Protein AF-A0A430RLZ5-F1 (afdb_monomer_lite)

Foldseek 3Di:
DVVLLVLQVVLLVPQPAPCSVLLSLLVVLLCLQVVVCPPDNPVSSVVCSVQSSCCRNVNDHRPPSLPLAGDPPDDQLQVQDCPGSNLVSLQVLLVVLQLAAQQARHGDDPDWDKAFLQHQDPLFPCNPPSSRRGSLRIYIHDPVSCVLPPNDQLQCCCVVGRVVNCVVNVHDSQSNCVSGLQHPQLNVLSNPQDSPDPCNNVSVVSNSVRSVVSSNVSSSVSSND

Structure (mmCIF, N/CA/C/O backbone):
data_AF-A0A430RLZ5-F1
#
_entry.id   AF-A0A430RLZ5-F1
#
loop_
_atom_site.group_PDB
_atom_site.id
_atom_site.type_symbol
_atom_site.label_atom_id
_atom_site.label_alt_id
_atom_site.label_comp_id
_atom_site.label_asym_id
_atom_site.label_entity_id
_atom_site.label_seq_id
_atom_site.pdbx_PDB_ins_code
_atom_site.Cartn_x
_atom_site.Cartn_y
_atom_site.Cartn_z
_atom_site.occupancy
_atom_site.B_iso_or_equiv
_atom_site.auth_seq_id
_atom_site.auth_comp_id
_atom_site.auth_asym_id
_atom_site.auth_atom_id
_atom_site.pdbx_PDB_model_num
ATOM 1 N N . MET A 1 1 ? -0.125 3.550 19.801 1.00 87.81 1 MET A N 1
ATOM 2 C CA . MET A 1 1 ? -1.314 2.786 19.344 1.00 87.81 1 MET A CA 1
ATOM 3 C C . MET A 1 1 ? -1.433 1.364 19.917 1.00 87.81 1 MET A C 1
ATOM 5 O O . MET A 1 1 ? -2.557 0.907 20.066 1.00 87.81 1 MET A O 1
ATOM 9 N N . ILE A 1 2 ? -0.348 0.648 20.261 1.00 89.00 2 ILE A N 1
ATOM 10 C CA . ILE A 1 2 ? -0.441 -0.762 20.720 1.00 89.00 2 ILE A CA 1
ATOM 11 C C . ILE A 1 2 ? -1.371 -0.934 21.934 1.00 89.00 2 ILE A C 1
ATOM 13 O O . ILE A 1 2 ? -2.237 -1.803 21.917 1.00 89.00 2 ILE A O 1
ATOM 17 N N . VAL A 1 3 ? -1.232 -0.079 22.953 1.00 92.62 3 VAL A N 1
ATOM 18 C CA . VAL A 1 3 ? -2.047 -0.137 24.181 1.00 92.62 3 VAL A CA 1
ATOM 19 C C . VAL A 1 3 ? -3.554 0.010 23.903 1.00 92.62 3 VAL A C 1
ATOM 21 O O . VAL A 1 3 ? -4.293 -0.914 24.250 1.00 92.62 3 VAL A O 1
ATOM 24 N N . PRO A 1 4 ? -4.049 1.089 23.251 1.00 95.25 4 PRO A N 1
ATOM 25 C CA . PRO A 1 4 ? -5.479 1.204 22.961 1.00 95.25 4 PRO A CA 1
ATOM 26 C C . PRO A 1 4 ? -5.984 0.108 22.013 1.00 95.25 4 PRO A C 1
ATOM 28 O O . PRO A 1 4 ? -7.083 -0.393 22.222 1.00 95.25 4 PRO A O 1
ATOM 31 N N . LEU A 1 5 ? -5.183 -0.344 21.038 1.00 96.56 5 LEU A N 1
ATOM 32 C CA . LEU A 1 5 ? -5.575 -1.452 20.158 1.00 96.56 5 LEU A CA 1
ATOM 33 C C . LEU A 1 5 ? -5.794 -2.750 20.947 1.00 96.56 5 LEU A C 1
ATOM 35 O O . LEU A 1 5 ? -6.810 -3.415 20.763 1.00 96.56 5 LEU A O 1
ATOM 39 N N . ALA A 1 6 ? -4.873 -3.104 21.847 1.00 97.12 6 ALA A N 1
ATOM 40 C CA . ALA A 1 6 ? -4.999 -4.303 22.672 1.00 97.12 6 ALA A CA 1
ATOM 41 C C . ALA A 1 6 ? -6.245 -4.249 23.572 1.00 97.12 6 ALA A C 1
ATOM 43 O O . ALA A 1 6 ? -6.976 -5.235 23.680 1.00 97.12 6 ALA A O 1
ATOM 44 N N . ALA A 1 7 ? -6.520 -3.087 24.170 1.00 97.31 7 ALA A N 1
ATOM 45 C CA . ALA A 1 7 ? -7.703 -2.877 24.996 1.00 97.31 7 ALA A CA 1
ATOM 46 C C . ALA A 1 7 ? -9.004 -2.987 24.179 1.00 97.31 7 ALA A C 1
ATOM 48 O O . ALA A 1 7 ? -9.954 -3.638 24.612 1.00 97.31 7 ALA A O 1
ATOM 49 N N . LEU A 1 8 ? -9.040 -2.415 22.974 1.00 97.94 8 LEU A N 1
ATOM 50 C CA . LEU A 1 8 ? -10.202 -2.496 22.089 1.00 97.94 8 LEU A CA 1
ATOM 51 C C . LEU A 1 8 ? -10.435 -3.912 21.553 1.00 97.94 8 LEU A C 1
ATOM 53 O O . LEU A 1 8 ? -11.579 -4.350 21.536 1.00 97.94 8 LEU A O 1
ATOM 57 N N . ILE A 1 9 ? -9.382 -4.665 21.214 1.00 97.75 9 ILE A N 1
ATOM 58 C CA . ILE A 1 9 ? -9.492 -6.093 20.858 1.00 97.75 9 ILE A CA 1
ATOM 59 C C . ILE A 1 9 ? -10.031 -6.909 22.041 1.00 97.75 9 ILE A C 1
ATOM 61 O O . ILE A 1 9 ? -10.824 -7.833 21.860 1.00 97.75 9 ILE A O 1
ATOM 65 N N . HIS A 1 10 ? -9.626 -6.586 23.273 1.00 97.88 10 HIS A N 1
ATOM 66 C CA . HIS A 1 10 ? -10.173 -7.247 24.456 1.00 97.88 10 HIS A CA 1
ATOM 67 C C . HIS A 1 10 ? -11.683 -7.004 24.589 1.00 97.88 10 HIS A C 1
ATOM 69 O O . HIS A 1 10 ? -12.438 -7.957 24.780 1.00 97.88 10 HIS A O 1
ATOM 75 N N . VAL A 1 11 ? -12.126 -5.750 24.450 1.00 97.81 11 VAL A N 1
ATOM 76 C CA . VAL A 1 11 ? -13.552 -5.385 24.473 1.00 97.81 11 VAL A CA 1
ATOM 77 C C . VAL A 1 11 ? -14.308 -6.065 23.334 1.00 97.81 11 VAL A C 1
ATOM 79 O O . VAL A 1 11 ? -15.333 -6.694 23.583 1.00 97.81 11 VAL A O 1
ATOM 82 N N . GLU A 1 12 ? -13.787 -5.993 22.110 1.00 96.69 12 GLU A N 1
ATOM 83 C CA . GLU A 1 12 ? -14.327 -6.646 20.914 1.00 96.69 12 GLU A CA 1
ATOM 84 C C . GLU A 1 12 ? -14.615 -8.125 21.182 1.00 96.69 12 GLU A C 1
ATOM 86 O O . GLU A 1 12 ? -15.773 -8.543 21.126 1.00 96.69 12 GLU A O 1
ATOM 91 N N . ARG A 1 13 ? -13.598 -8.884 21.606 1.00 96.38 13 ARG A N 1
ATOM 92 C CA . ARG A 1 13 ? -13.705 -10.325 21.882 1.00 96.38 13 ARG A CA 1
ATOM 93 C C . ARG A 1 13 ? -14.644 -10.671 23.035 1.00 96.38 13 ARG A C 1
ATOM 95 O O . ARG A 1 13 ? -15.239 -11.743 23.027 1.00 96.38 13 ARG A O 1
ATOM 102 N N . ARG A 1 14 ? -14.753 -9.808 24.050 1.00 97.00 14 ARG A N 1
ATOM 103 C CA . ARG A 1 14 ? -15.597 -10.045 25.236 1.00 97.00 14 ARG A CA 1
ATOM 104 C C . ARG A 1 14 ? -17.045 -9.613 25.046 1.00 97.00 14 ARG A C 1
ATOM 106 O O . ARG A 1 14 ? -17.910 -10.121 25.748 1.00 97.00 14 ARG A O 1
ATOM 113 N N . SER A 1 15 ? -17.303 -8.673 24.143 1.00 94.81 15 SER A N 1
ATOM 114 C CA . SER A 1 15 ? -18.623 -8.057 23.991 1.00 94.81 15 SER A CA 1
ATOM 115 C C . SER A 1 15 ? -19.670 -8.984 23.374 1.00 94.81 15 SER A C 1
ATOM 117 O O . SER A 1 15 ? -20.850 -8.830 23.672 1.00 94.81 15 SER A O 1
ATOM 119 N N . GLY A 1 16 ? -19.262 -9.893 22.478 1.00 90.31 16 GLY A N 1
ATOM 120 C CA . GLY A 1 16 ? -20.193 -10.641 21.624 1.00 90.31 16 GLY A CA 1
ATOM 121 C C . GLY A 1 16 ? -21.031 -9.749 20.694 1.00 90.31 16 GLY A C 1
ATOM 122 O O . GLY A 1 16 ? -21.992 -10.226 20.095 1.00 90.31 16 GLY A O 1
ATOM 123 N N . ALA A 1 17 ? -20.701 -8.456 20.583 1.00 92.06 17 ALA A N 1
ATOM 124 C CA . ALA A 1 17 ? -21.490 -7.499 19.826 1.00 92.06 17 ALA A CA 1
ATOM 125 C C . ALA A 1 17 ? -21.287 -7.707 18.311 1.00 92.06 17 ALA A C 1
ATOM 127 O O . ALA A 1 17 ? -20.140 -7.756 17.848 1.00 92.06 17 ALA A O 1
ATOM 128 N N . PRO A 1 18 ? -22.368 -7.780 17.512 1.00 90.00 18 PRO A N 1
ATOM 129 C CA . PRO A 1 18 ? -22.260 -7.852 16.059 1.00 90.00 18 PRO A CA 1
ATOM 130 C C . PRO A 1 18 ? -21.456 -6.673 15.493 1.00 90.00 18 PRO A C 1
ATOM 132 O O . PRO A 1 18 ? -21.643 -5.524 15.904 1.00 90.00 18 PRO A O 1
ATOM 135 N N . GLY A 1 19 ? -20.539 -6.955 14.564 1.00 93.31 19 GLY A N 1
ATOM 136 C CA . GLY A 1 19 ? -19.699 -5.933 13.924 1.00 93.31 19 GLY A CA 1
ATOM 137 C C . GLY A 1 19 ? -18.683 -5.255 14.855 1.00 93.31 19 GLY A C 1
ATOM 138 O O . GLY A 1 19 ? -18.125 -4.220 14.497 1.00 93.31 19 GLY A O 1
ATOM 139 N N . ALA A 1 20 ? -18.421 -5.791 16.057 1.00 96.69 20 ALA A N 1
ATOM 140 C CA . ALA A 1 20 ? -17.405 -5.235 16.958 1.00 96.69 20 ALA A CA 1
ATOM 141 C C . ALA A 1 20 ? -16.023 -5.169 16.292 1.00 96.69 20 ALA A C 1
ATOM 143 O O . ALA A 1 20 ? -15.318 -4.169 16.434 1.00 96.69 20 ALA A O 1
ATOM 144 N N . ARG A 1 21 ? -15.669 -6.207 15.524 1.00 96.44 21 ARG A N 1
ATOM 145 C CA . ARG A 1 21 ? -14.408 -6.267 14.785 1.00 96.44 21 ARG A CA 1
ATOM 146 C C . ARG A 1 21 ? -14.297 -5.158 13.744 1.00 96.44 21 ARG A C 1
ATOM 148 O O . ARG A 1 21 ? -13.288 -4.461 13.730 1.00 96.44 21 ARG A O 1
ATOM 155 N N . ASP A 1 22 ? -15.355 -4.930 12.972 1.00 96.12 22 ASP A N 1
ATOM 156 C CA . ASP A 1 22 ? -15.387 -3.887 11.942 1.00 96.12 22 ASP A CA 1
ATOM 157 C C . ASP A 1 22 ? -15.205 -2.490 12.547 1.00 96.12 22 ASP A C 1
ATOM 159 O O . ASP A 1 22 ? -14.500 -1.655 11.988 1.00 96.12 22 ASP A O 1
ATOM 163 N N . LYS A 1 23 ? -15.765 -2.238 13.738 1.00 97.56 23 LYS A N 1
ATOM 164 C CA . LYS A 1 23 ? -15.571 -0.975 14.474 1.00 97.56 23 LYS A CA 1
ATOM 165 C C . LYS A 1 23 ? -14.122 -0.787 14.934 1.00 97.56 23 LYS A C 1
ATOM 167 O O . LYS A 1 23 ? -13.602 0.327 14.864 1.00 97.56 23 LYS A O 1
ATOM 172 N N . VAL A 1 24 ? -13.462 -1.857 15.391 1.00 97.75 24 VAL A N 1
ATOM 173 C CA . VAL A 1 24 ? -12.034 -1.820 15.761 1.00 97.75 24 VAL A CA 1
ATOM 174 C C . VAL A 1 24 ? -11.158 -1.614 14.529 1.00 97.75 24 VAL A C 1
ATOM 176 O O . VAL A 1 24 ? -10.252 -0.784 14.571 1.00 97.75 24 VAL A O 1
ATOM 179 N N . ASP A 1 25 ? -11.438 -2.311 13.429 1.00 96.94 25 ASP A N 1
ATOM 180 C CA . ASP A 1 25 ? -10.697 -2.152 12.176 1.00 96.94 25 ASP A CA 1
ATOM 181 C C . ASP A 1 25 ? -10.898 -0.737 11.599 1.00 96.94 25 ASP A C 1
ATOM 183 O O . ASP A 1 25 ? -9.930 -0.095 11.190 1.00 96.94 25 ASP A O 1
ATOM 187 N N . CYS A 1 26 ? -12.118 -0.195 11.673 1.00 97.12 26 CYS A N 1
ATOM 188 C CA . CYS A 1 26 ? -12.435 1.186 11.307 1.00 97.12 26 CYS A CA 1
ATOM 189 C C . CYS A 1 26 ? -11.596 2.200 12.093 1.00 97.12 26 CYS A C 1
ATOM 191 O O . CYS A 1 26 ? -10.961 3.085 11.514 1.00 97.12 26 CYS A O 1
ATOM 193 N N . TRP A 1 27 ? -11.561 2.048 13.420 1.00 97.75 27 TRP A N 1
ATOM 194 C CA . TRP A 1 27 ? -10.739 2.870 14.302 1.00 97.75 27 TRP A CA 1
ATOM 195 C C . TRP A 1 27 ? -9.243 2.736 13.989 1.00 97.75 27 TRP A C 1
ATOM 197 O O . TRP A 1 27 ? -8.534 3.743 13.951 1.00 97.75 27 TRP A O 1
ATOM 207 N N . TYR A 1 28 ? -8.759 1.514 13.753 1.00 97.62 28 TYR A N 1
ATOM 208 C CA . TYR A 1 28 ? -7.352 1.239 13.468 1.00 97.62 28 TYR A CA 1
ATOM 209 C C . TYR A 1 28 ? -6.897 1.951 12.193 1.00 97.62 28 TYR A C 1
ATOM 211 O O . TYR A 1 28 ? -5.911 2.688 12.225 1.00 97.62 28 TYR A O 1
ATOM 219 N N . TRP A 1 29 ? -7.6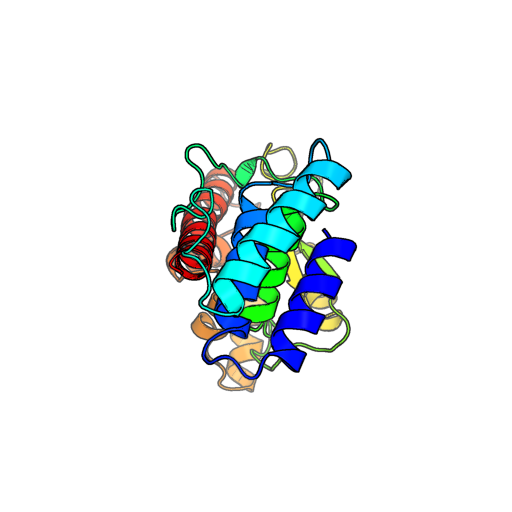29 1.790 11.087 1.00 97.88 29 TRP A N 1
ATOM 220 C CA . TRP A 1 29 ? -7.235 2.389 9.812 1.00 97.88 29 TRP A CA 1
ATOM 221 C C . TRP A 1 29 ? -7.287 3.911 9.843 1.00 97.88 29 TRP A C 1
ATOM 223 O O . TRP A 1 29 ? -6.352 4.554 9.366 1.00 97.88 29 TRP A O 1
ATOM 233 N N . HIS A 1 30 ? -8.305 4.497 10.478 1.00 97.50 30 HIS A N 1
ATOM 234 C CA . HIS A 1 30 ? -8.324 5.940 10.690 1.00 97.50 30 HIS A CA 1
ATOM 235 C C . HIS A 1 30 ? -7.163 6.388 11.582 1.00 97.50 30 HIS A C 1
ATOM 237 O O . HIS A 1 30 ? -6.517 7.376 11.270 1.00 97.50 30 HIS A O 1
ATOM 243 N N . SER A 1 31 ? -6.834 5.659 12.651 1.00 96.44 31 SER A N 1
ATOM 244 C CA . SER A 1 31 ? -5.709 6.009 13.530 1.00 96.44 31 SER A CA 1
ATOM 245 C C . SER A 1 31 ? -4.366 6.022 12.799 1.00 96.44 31 SER A C 1
ATOM 247 O O . SER A 1 31 ? -3.530 6.877 13.087 1.00 96.44 31 SER A O 1
ATOM 249 N N . VAL A 1 32 ? -4.167 5.085 11.866 1.00 96.75 32 VAL A N 1
ATOM 250 C CA . VAL A 1 32 ? -2.967 5.003 11.025 1.00 96.75 32 VAL A CA 1
ATOM 251 C C . VAL A 1 32 ? -2.917 6.163 10.035 1.00 96.75 32 VAL A C 1
ATOM 253 O O . VAL A 1 32 ? -1.938 6.902 10.030 1.00 96.75 32 VAL A O 1
ATOM 256 N N . PHE A 1 33 ? -3.960 6.343 9.219 1.00 96.81 33 PHE A N 1
ATOM 257 C CA . PHE A 1 33 ? -3.922 7.307 8.115 1.00 96.81 33 PHE A CA 1
ATOM 258 C C . PHE A 1 33 ? -4.158 8.756 8.549 1.00 96.81 33 PHE A C 1
ATOM 260 O O . PHE A 1 33 ? -3.659 9.659 7.898 1.00 96.81 33 PHE A O 1
ATOM 267 N N . TYR A 1 34 ? -4.829 9.000 9.674 1.00 95.25 34 TYR A N 1
ATOM 268 C CA . TYR A 1 34 ? -4.892 10.333 10.288 1.00 95.25 34 TYR A CA 1
ATOM 269 C C . TYR A 1 34 ? -3.709 10.615 11.227 1.00 95.25 34 TYR A C 1
ATOM 271 O O . TYR A 1 34 ? -3.732 11.625 11.926 1.00 95.25 34 TYR A O 1
ATOM 279 N N . GLU A 1 35 ? -2.725 9.708 11.309 1.00 93.38 35 GLU A N 1
ATOM 280 C CA . GLU A 1 35 ? -1.550 9.821 12.190 1.00 93.38 35 GLU A CA 1
ATOM 281 C C . GLU A 1 35 ? -1.924 10.208 13.631 1.00 93.38 35 GLU A C 1
ATOM 283 O O . GLU A 1 35 ? -1.235 10.947 14.332 1.00 93.38 35 GLU A O 1
ATOM 288 N N . ARG A 1 36 ? -3.054 9.668 14.102 1.00 93.31 36 ARG A N 1
ATOM 289 C CA . ARG A 1 36 ? -3.766 10.136 15.301 1.00 93.31 36 ARG A CA 1
ATOM 290 C C . ARG A 1 36 ? -2.923 10.123 16.575 1.00 93.31 36 ARG A C 1
ATOM 292 O O . ARG A 1 36 ? -3.199 10.864 17.511 1.00 93.31 36 ARG A O 1
ATOM 299 N N . TYR A 1 37 ? -1.931 9.243 16.620 1.00 91.25 37 TYR A N 1
ATOM 300 C CA . TYR A 1 37 ? -1.081 9.005 17.781 1.00 91.25 37 TYR A CA 1
ATOM 301 C C . TYR A 1 37 ? 0.304 9.652 17.669 1.00 91.25 37 TYR A C 1
ATOM 303 O O . TYR A 1 37 ? 1.167 9.341 18.485 1.00 91.25 37 TYR A O 1
ATOM 311 N N . GLU A 1 38 ? 0.540 10.529 16.690 1.00 84.62 38 GLU A N 1
ATOM 312 C CA . GLU A 1 38 ? 1.812 11.252 16.563 1.00 84.62 38 GLU A CA 1
ATOM 313 C C . GLU A 1 38 ? 2.051 12.196 17.761 1.00 84.62 38 GLU A C 1
ATOM 315 O O . GLU A 1 38 ? 3.187 12.411 18.180 1.00 84.62 38 GLU A O 1
ATOM 320 N N . LYS A 1 39 ? 0.973 12.726 18.363 1.00 77.88 39 LYS A N 1
ATOM 321 C CA . LYS A 1 39 ? 1.012 13.700 19.468 1.00 77.88 39 LYS A CA 1
ATOM 322 C C . LYS A 1 39 ? 0.074 13.284 20.606 1.00 77.88 39 LYS A C 1
ATOM 324 O O . LYS A 1 39 ? -0.971 12.691 20.364 1.00 77.88 39 LYS A O 1
ATOM 329 N N . SER A 1 40 ? 0.439 13.613 21.850 1.00 77.25 40 SER A N 1
ATOM 330 C CA . SER A 1 40 ? -0.397 13.424 23.056 1.00 77.25 40 SER A CA 1
ATOM 331 C C . SER A 1 40 ? -1.031 12.026 23.169 1.00 77.25 40 SER A C 1
ATOM 333 O O . SER A 1 40 ? -2.252 11.861 23.178 1.00 77.25 40 SER A O 1
ATOM 335 N N . VAL A 1 41 ? -0.173 11.004 23.247 1.00 81.88 41 VAL A N 1
ATOM 336 C CA . VAL A 1 41 ? -0.551 9.584 23.145 1.00 81.88 41 VAL A CA 1
ATOM 337 C C . VAL A 1 41 ? -1.524 9.144 24.242 1.00 81.88 41 VAL A C 1
ATOM 339 O O . VAL A 1 41 ? -2.527 8.504 23.931 1.00 81.88 41 VAL A O 1
ATOM 342 N N . ASP A 1 42 ? -1.262 9.492 25.504 1.00 84.94 42 ASP A N 1
ATOM 343 C CA . ASP A 1 42 ? -2.011 8.941 26.643 1.00 84.94 42 ASP A CA 1
ATOM 344 C C . ASP A 1 42 ? -3.442 9.483 26.734 1.00 84.94 42 ASP A C 1
ATOM 346 O O . ASP A 1 42 ? -4.398 8.725 26.922 1.00 84.94 42 ASP A O 1
ATOM 350 N N . THR A 1 43 ? -3.616 10.793 26.541 1.00 88.44 43 THR A N 1
ATOM 351 C CA . THR A 1 43 ? -4.940 11.432 26.547 1.00 88.44 43 THR A CA 1
ATOM 352 C C . THR A 1 43 ? -5.787 10.953 25.372 1.00 88.44 43 THR A C 1
ATOM 354 O O . THR A 1 43 ? -6.956 10.605 25.560 1.00 88.44 43 THR A O 1
ATOM 357 N N . THR A 1 44 ? -5.188 10.855 24.182 1.00 93.44 44 THR A N 1
ATOM 358 C CA . THR A 1 44 ? -5.847 10.339 22.975 1.00 93.44 44 THR A CA 1
ATOM 359 C C . THR A 1 44 ? -6.247 8.876 23.141 1.00 93.44 44 THR A C 1
ATOM 361 O O . THR A 1 44 ? -7.384 8.519 22.841 1.00 93.44 44 THR A O 1
ATOM 364 N N . ALA A 1 45 ? -5.364 8.037 23.693 1.00 94.06 45 ALA A N 1
ATOM 365 C CA . ALA A 1 45 ? -5.647 6.623 23.933 1.00 94.06 45 ALA A CA 1
ATOM 366 C C . ALA A 1 45 ? -6.837 6.421 24.880 1.00 94.06 45 ALA A C 1
ATOM 368 O O . ALA A 1 45 ? -7.711 5.600 24.603 1.00 94.06 45 ALA A O 1
ATOM 369 N N . MET A 1 46 ? -6.902 7.181 25.979 1.00 94.06 46 MET A N 1
ATOM 370 C CA . MET A 1 46 ? -8.017 7.105 26.928 1.00 94.06 46 MET A CA 1
ATOM 371 C C . MET A 1 46 ? -9.337 7.572 26.297 1.00 94.06 46 MET A C 1
ATOM 373 O O . MET A 1 46 ? -10.372 6.925 26.479 1.00 94.06 46 MET A O 1
ATOM 377 N N . ALA A 1 47 ? -9.312 8.685 25.556 1.00 94.81 47 ALA A N 1
ATOM 378 C CA . ALA A 1 47 ? -10.492 9.218 24.880 1.00 94.81 47 ALA A CA 1
ATOM 379 C C . ALA A 1 47 ? -11.033 8.236 23.827 1.00 94.81 47 ALA A C 1
ATOM 381 O O . ALA A 1 47 ? -12.226 7.924 23.829 1.00 94.81 47 ALA A O 1
ATOM 382 N N . ASP A 1 48 ? -10.149 7.692 22.989 1.00 96.38 48 ASP A N 1
ATOM 383 C CA . ASP A 1 48 ? -10.498 6.700 21.974 1.00 96.38 48 ASP A CA 1
ATOM 384 C C . ASP A 1 48 ? -11.038 5.420 22.592 1.00 96.38 48 ASP A C 1
ATOM 386 O O . ASP A 1 48 ? -12.083 4.934 22.165 1.00 96.38 48 ASP A O 1
ATOM 390 N N . PHE A 1 49 ? -10.372 4.894 23.623 1.00 97.19 49 PHE A N 1
ATOM 391 C CA . PHE A 1 49 ? -10.819 3.676 24.284 1.00 97.19 49 PHE A CA 1
ATOM 392 C C . PHE A 1 49 ? -12.257 3.816 24.791 1.00 97.19 49 PHE A C 1
ATOM 394 O O . PHE A 1 49 ? -13.086 2.944 24.528 1.00 97.19 49 PHE A O 1
ATOM 401 N N . ARG A 1 50 ? -12.588 4.931 25.456 1.00 97.19 50 ARG A N 1
ATOM 402 C CA . ARG A 1 50 ? -13.948 5.196 25.952 1.00 97.19 50 ARG A CA 1
ATOM 403 C C . ARG A 1 50 ? -14.959 5.325 24.815 1.00 97.19 50 ARG A C 1
ATOM 405 O O . ARG A 1 50 ? -16.005 4.675 24.855 1.00 97.19 50 ARG A O 1
ATOM 412 N N . ALA A 1 51 ? -14.651 6.143 23.809 1.00 97.81 51 ALA A N 1
ATOM 413 C CA . ALA A 1 51 ? -15.566 6.424 22.706 1.00 97.81 51 ALA A CA 1
ATOM 414 C C . ALA A 1 51 ? -15.842 5.171 21.860 1.00 97.81 51 ALA A C 1
ATOM 416 O O . ALA A 1 51 ? -16.998 4.826 21.615 1.00 97.81 51 ALA A O 1
ATOM 417 N N . VAL A 1 52 ? -14.792 4.442 21.476 1.00 97.94 52 VAL A N 1
ATOM 418 C CA . VAL A 1 52 ? -14.910 3.234 20.652 1.00 97.94 52 VAL A CA 1
ATOM 419 C C . VAL A 1 52 ? -15.517 2.081 21.451 1.00 97.94 52 VAL A C 1
ATOM 421 O O . VAL A 1 52 ? -16.335 1.352 20.905 1.00 97.94 52 VAL A O 1
ATOM 424 N N . THR A 1 53 ? -15.234 1.943 22.752 1.00 98.19 53 THR A N 1
ATOM 425 C CA . THR A 1 53 ? -15.928 0.955 23.605 1.00 98.19 53 THR A CA 1
ATOM 426 C C . THR A 1 53 ? -17.429 1.224 23.663 1.00 98.19 53 THR A C 1
ATOM 428 O O . THR A 1 53 ? -18.224 0.301 23.489 1.00 98.19 53 THR A O 1
ATOM 431 N N . SER A 1 54 ? -17.838 2.483 23.862 1.00 97.81 54 SER A N 1
ATOM 432 C CA . SER A 1 54 ? -19.258 2.858 23.846 1.00 97.81 54 SER A CA 1
ATOM 433 C C . SER A 1 54 ? -19.914 2.516 22.505 1.00 97.81 54 SER A C 1
ATOM 435 O O . SER A 1 54 ? -21.003 1.937 22.472 1.00 97.81 54 SER A O 1
ATOM 437 N N . TRP A 1 55 ? -19.209 2.783 21.401 1.00 97.75 55 TRP A N 1
ATOM 438 C CA . TRP A 1 55 ? -19.657 2.434 20.057 1.00 97.75 55 TRP A CA 1
ATOM 439 C C . TRP A 1 55 ? -19.763 0.918 19.840 1.00 97.75 55 TRP A C 1
ATOM 441 O O . TRP A 1 55 ? -20.769 0.445 19.305 1.00 97.75 55 TRP A O 1
ATOM 451 N N . ILE A 1 56 ? -18.776 0.130 20.283 1.00 97.69 56 ILE A N 1
ATOM 452 C CA . ILE A 1 56 ? -18.790 -1.341 20.212 1.00 97.69 56 ILE A CA 1
ATOM 453 C C . ILE A 1 56 ? -20.009 -1.897 20.946 1.00 97.69 56 ILE A C 1
ATOM 455 O O . ILE A 1 56 ? -20.765 -2.667 20.358 1.00 97.69 56 ILE A O 1
ATOM 459 N N . LEU A 1 57 ? -20.243 -1.447 22.180 1.00 96.81 57 LEU A N 1
ATOM 460 C CA . LEU A 1 57 ? -21.316 -1.935 23.052 1.00 96.81 57 LEU A CA 1
ATOM 461 C C . LEU A 1 57 ? -22.714 -1.398 22.697 1.00 96.81 57 LEU A C 1
ATOM 463 O O . LEU A 1 57 ? -23.664 -1.679 23.425 1.00 96.81 57 LEU A O 1
ATOM 467 N N . GLY A 1 58 ? -22.850 -0.596 21.635 1.00 94.75 58 GLY A N 1
ATOM 468 C CA . GLY A 1 58 ? -24.133 -0.015 21.221 1.00 94.75 58 GLY A CA 1
ATOM 469 C C . GLY A 1 58 ? -24.686 1.038 22.189 1.00 94.75 58 GLY A C 1
ATOM 470 O O . GLY A 1 58 ? -25.872 1.341 22.152 1.00 94.75 58 GLY A O 1
ATOM 471 N N . ARG A 1 59 ? -23.838 1.594 23.063 1.00 94.56 59 ARG A N 1
ATOM 472 C CA . ARG A 1 59 ? -24.200 2.635 24.045 1.00 94.56 59 ARG A CA 1
ATOM 473 C C . ARG A 1 59 ? -23.946 4.052 23.524 1.00 94.56 59 ARG A C 1
ATOM 475 O O . ARG A 1 59 ? -24.272 5.024 24.197 1.00 94.56 59 ARG A O 1
ATOM 482 N N . GLY A 1 60 ? -23.353 4.164 22.340 1.00 93.12 60 GLY A N 1
ATOM 483 C CA . GLY A 1 60 ? -23.048 5.415 21.662 1.00 93.12 60 GLY A CA 1
ATOM 484 C C . GLY A 1 60 ? -22.875 5.214 20.158 1.00 93.12 60 GLY A C 1
ATOM 485 O O . GLY A 1 60 ? -22.852 4.086 19.659 1.00 93.12 60 GLY A O 1
ATOM 486 N N . GLY A 1 61 ? -22.765 6.327 19.436 1.00 94.00 61 GLY A N 1
ATOM 487 C CA . GLY A 1 61 ? -22.539 6.341 17.992 1.00 94.00 61 GLY A CA 1
ATOM 488 C C . GLY A 1 61 ? -21.064 6.233 17.600 1.00 94.00 61 GLY A C 1
ATOM 489 O O . GLY A 1 61 ? -20.170 6.230 18.448 1.00 94.00 61 GLY A O 1
ATOM 490 N N . LYS A 1 62 ? -20.823 6.183 16.286 1.00 95.69 62 LYS A N 1
ATOM 491 C CA . LYS A 1 62 ? -19.483 6.261 15.695 1.00 95.69 62 LYS A CA 1
ATOM 492 C C . LYS A 1 62 ? -18.788 7.563 16.135 1.00 95.69 62 LYS A C 1
ATOM 494 O O . LYS A 1 62 ? -19.396 8.627 16.003 1.00 95.69 62 LYS A O 1
ATOM 499 N N . PRO A 1 63 ? -17.544 7.513 16.653 1.00 96.56 63 PRO A N 1
ATOM 500 C CA . PRO A 1 63 ? -16.785 8.715 16.992 1.00 96.56 63 PRO A CA 1
ATOM 501 C C . PRO A 1 63 ? -16.687 9.692 15.813 1.00 96.56 63 PRO A C 1
ATOM 503 O O . PRO A 1 63 ? -16.334 9.295 14.707 1.00 96.56 63 PRO A O 1
ATOM 506 N N . SER A 1 64 ? -16.944 10.978 16.056 1.00 94.12 64 SER A N 1
ATOM 507 C CA . SER A 1 64 ? -17.004 12.007 15.003 1.00 94.12 64 SER A CA 1
ATOM 508 C C . SER A 1 64 ? -15.684 12.240 14.264 1.00 94.12 64 SER A C 1
ATOM 510 O O . SER A 1 64 ? -15.691 12.716 13.135 1.00 94.12 64 SER A O 1
ATOM 512 N N . TRP A 1 65 ? -14.549 11.889 14.875 1.00 93.81 65 TRP A N 1
ATOM 513 C CA . TRP A 1 65 ? -13.234 11.980 14.234 1.00 93.81 65 TRP A CA 1
ATOM 514 C C . TRP A 1 65 ? -12.958 10.842 13.240 1.00 93.81 65 TRP A C 1
ATOM 516 O O . TRP A 1 65 ? -11.892 10.831 12.635 1.00 93.81 65 TRP A O 1
ATOM 526 N N . LEU A 1 66 ? -13.889 9.898 13.064 1.00 96.25 66 LEU A N 1
ATOM 527 C CA . LEU A 1 66 ? -13.855 8.856 12.036 1.00 96.25 66 LEU A CA 1
ATOM 528 C C . LEU A 1 66 ? -14.748 9.280 10.847 1.00 96.25 66 LEU A C 1
ATOM 530 O O . LEU A 1 66 ? -15.874 8.789 10.733 1.00 96.25 66 LEU A O 1
ATOM 534 N N . PRO A 1 67 ? -14.319 10.219 9.982 1.00 93.12 67 PRO A N 1
ATOM 535 C CA . PRO A 1 67 ? -15.192 10.834 8.980 1.00 93.12 67 PRO A CA 1
ATOM 536 C C . PRO A 1 67 ? -15.577 9.914 7.818 1.00 93.12 67 PRO A C 1
ATOM 538 O O . PRO A 1 67 ? -16.500 10.251 7.085 1.00 93.12 67 PRO A O 1
ATOM 541 N N . GLY A 1 68 ? -14.911 8.772 7.632 1.00 9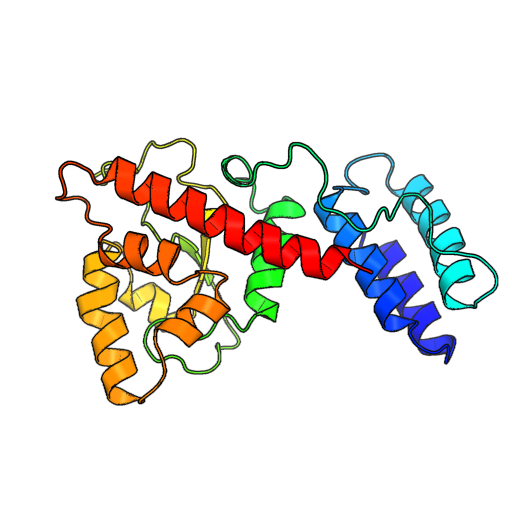3.44 68 GLY A N 1
ATOM 542 C CA . GLY A 1 68 ? -15.233 7.862 6.533 1.00 93.44 68 GLY A CA 1
ATOM 543 C C . GLY A 1 68 ? -14.466 8.130 5.230 1.00 93.44 68 GLY A C 1
ATOM 544 O O . GLY A 1 68 ? -14.825 7.600 4.181 1.00 93.44 68 GLY A O 1
ATOM 545 N N . SER A 1 69 ? -13.448 8.997 5.256 1.00 94.38 69 SER A N 1
ATOM 546 C CA . SER A 1 69 ? -12.757 9.496 4.061 1.00 94.38 69 SER A CA 1
ATOM 547 C C . SER A 1 69 ? -11.245 9.557 4.249 1.00 94.38 69 SER A C 1
ATOM 549 O O . SER A 1 69 ? -10.755 9.622 5.372 1.00 94.38 69 SER A O 1
ATOM 551 N N . VAL A 1 70 ? -10.498 9.597 3.145 1.00 94.62 70 VAL A N 1
ATOM 552 C CA . VAL A 1 70 ? -9.052 9.874 3.172 1.00 94.62 70 VAL A CA 1
ATOM 553 C C . VAL A 1 70 ? -8.805 11.304 3.686 1.00 94.62 70 VAL A C 1
ATOM 555 O O . VAL A 1 70 ? -9.558 12.207 3.30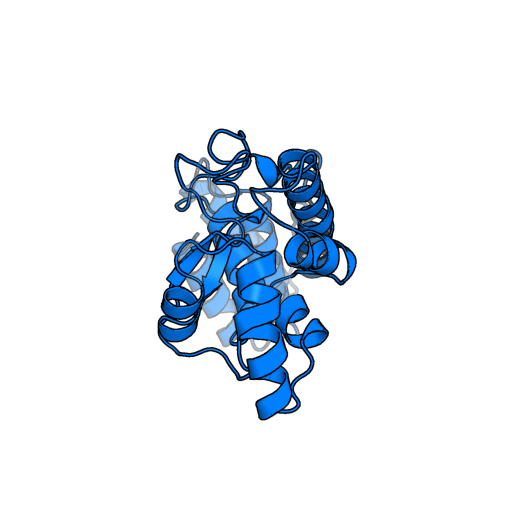3 1.00 94.62 70 VAL A O 1
ATOM 558 N N . PRO A 1 71 ? -7.781 11.547 4.530 1.00 93.12 71 PRO A N 1
ATOM 559 C CA . PRO A 1 71 ? -7.406 12.901 4.927 1.00 93.12 71 PRO A CA 1
ATOM 560 C C . PRO A 1 71 ? -7.110 13.797 3.713 1.00 93.12 71 PRO A C 1
ATOM 562 O O . PRO A 1 71 ? -6.391 13.376 2.800 1.00 93.12 71 PRO A O 1
ATOM 565 N N . PRO A 1 72 ? -7.624 15.038 3.681 1.00 90.38 72 PRO A N 1
ATOM 566 C CA . PRO A 1 72 ? -7.320 15.965 2.599 1.00 90.38 72 PRO A CA 1
ATOM 567 C C . PRO A 1 72 ? -5.826 16.314 2.591 1.00 90.38 72 PRO A C 1
ATOM 569 O O . PRO A 1 72 ? -5.213 16.471 3.643 1.00 90.38 72 PRO A O 1
ATOM 572 N N . GLY A 1 73 ? -5.248 16.466 1.397 1.00 87.69 73 GLY A N 1
ATOM 573 C CA . GLY A 1 73 ? -3.845 16.868 1.230 1.00 87.69 73 GLY A CA 1
ATOM 574 C C . GLY A 1 73 ? -2.812 15.762 1.475 1.00 87.69 73 GLY A C 1
ATOM 575 O O . GLY A 1 73 ? -1.619 16.048 1.481 1.00 87.69 73 GLY A O 1
ATOM 576 N N . MET A 1 74 ? -3.244 14.514 1.662 1.00 90.94 74 MET A N 1
ATOM 577 C CA . MET A 1 74 ? -2.347 13.366 1.781 1.00 90.94 74 MET A CA 1
ATOM 578 C C . MET A 1 74 ? -1.578 13.120 0.471 1.00 90.94 74 MET A C 1
ATOM 580 O O . MET A 1 74 ? -2.192 12.916 -0.574 1.00 90.94 74 MET A O 1
ATOM 584 N N . ASP A 1 75 ? -0.244 13.113 0.545 1.00 94.00 75 ASP A N 1
ATOM 585 C CA . ASP A 1 75 ? 0.664 12.875 -0.587 1.00 94.00 75 ASP A CA 1
ATOM 586 C C . ASP A 1 75 ? 1.690 11.792 -0.229 1.00 94.00 75 ASP A C 1
ATOM 588 O O . ASP A 1 75 ? 2.667 12.030 0.491 1.00 94.00 75 ASP A O 1
ATOM 592 N N . PHE A 1 76 ? 1.487 10.579 -0.747 1.00 97.38 76 PHE A N 1
ATOM 593 C CA . PHE A 1 76 ? 2.339 9.432 -0.423 1.00 97.38 76 PHE A CA 1
ATOM 594 C C . PHE A 1 76 ? 3.691 9.476 -1.135 1.00 97.38 76 PHE A C 1
ATOM 596 O O . PHE A 1 76 ? 4.614 8.746 -0.755 1.00 97.38 76 PHE A O 1
ATOM 603 N N . LYS A 1 77 ? 3.871 10.375 -2.110 1.00 97.81 77 LYS A N 1
ATOM 604 C CA . LYS A 1 77 ? 5.164 10.592 -2.777 1.00 97.81 77 LYS A CA 1
ATOM 605 C C . LYS A 1 77 ? 6.245 11.072 -1.811 1.00 97.81 77 LYS A C 1
ATOM 607 O O . LYS A 1 77 ? 7.424 10.827 -2.051 1.00 97.81 77 LYS A O 1
ATOM 612 N N . THR A 1 78 ? 5.849 11.711 -0.710 1.00 96.12 78 THR A N 1
ATOM 613 C CA . THR A 1 78 ? 6.760 12.236 0.322 1.00 96.12 78 THR A CA 1
ATOM 614 C C . THR A 1 78 ? 6.913 11.318 1.539 1.00 96.12 78 THR A C 1
ATOM 616 O O . THR A 1 78 ? 7.774 11.549 2.388 1.00 96.12 78 THR A O 1
ATOM 619 N N . VAL A 1 79 ? 6.139 10.231 1.615 1.00 97.50 79 VAL A N 1
ATOM 620 C CA . VAL A 1 79 ? 6.222 9.248 2.704 1.00 97.50 79 VAL A CA 1
ATOM 621 C C . VAL A 1 79 ? 7.431 8.340 2.475 1.00 97.50 79 VAL A C 1
ATOM 623 O O . VAL A 1 79 ? 7.344 7.333 1.773 1.00 97.50 79 VAL A O 1
ATOM 626 N N . VAL A 1 80 ? 8.571 8.717 3.060 1.00 97.19 80 VAL A N 1
ATOM 627 C CA . VAL A 1 80 ? 9.870 8.031 2.892 1.00 97.19 80 VAL A CA 1
ATOM 628 C C . VAL A 1 80 ? 10.386 7.356 4.168 1.00 97.19 80 VAL A C 1
ATOM 630 O O . VAL A 1 80 ? 11.210 6.444 4.101 1.00 97.19 80 VAL A O 1
ATOM 633 N N . ASP A 1 81 ? 9.911 7.772 5.348 1.00 95.56 81 ASP A N 1
ATOM 634 C CA . ASP A 1 81 ? 10.348 7.175 6.611 1.00 95.56 81 ASP A CA 1
ATOM 635 C C . ASP A 1 81 ? 9.672 5.820 6.842 1.00 95.56 81 ASP A C 1
ATOM 637 O O . ASP A 1 81 ? 8.478 5.739 7.145 1.00 95.56 81 ASP A O 1
ATOM 641 N N . ARG A 1 82 ? 10.472 4.751 6.775 1.00 93.94 82 ARG A N 1
ATOM 642 C CA . ARG A 1 82 ? 10.047 3.366 7.028 1.00 93.94 82 ARG A CA 1
ATOM 643 C C . ARG A 1 82 ? 9.492 3.143 8.436 1.00 93.94 82 ARG A C 1
ATOM 645 O O . ARG A 1 82 ? 8.796 2.154 8.651 1.00 93.94 82 ARG A O 1
ATOM 652 N N . LYS A 1 83 ? 9.801 4.020 9.397 1.00 91.69 83 LYS A N 1
ATOM 653 C CA . LYS A 1 83 ? 9.280 3.952 10.771 1.00 91.69 83 LYS A CA 1
ATOM 654 C C . LYS A 1 83 ? 7.926 4.645 10.933 1.00 91.69 83 LYS A C 1
ATOM 656 O O . LYS A 1 83 ? 7.282 4.448 11.963 1.00 91.69 83 LYS A O 1
ATOM 661 N N . SER A 1 84 ? 7.485 5.425 9.944 1.00 94.12 84 SER A N 1
ATOM 662 C CA . SER A 1 84 ? 6.203 6.126 10.010 1.00 94.12 84 SER A CA 1
ATOM 663 C C . SER A 1 84 ? 5.015 5.159 9.950 1.00 94.12 84 SER A C 1
ATOM 665 O O . SER A 1 84 ? 5.070 4.080 9.340 1.00 94.12 84 SER A O 1
ATOM 667 N N . ALA A 1 85 ? 3.909 5.570 10.577 1.00 94.00 85 ALA A N 1
ATOM 668 C CA . ALA A 1 85 ? 2.657 4.824 10.542 1.00 94.00 85 ALA A CA 1
ATOM 669 C C . ALA A 1 85 ? 2.107 4.724 9.113 1.00 94.00 85 ALA A C 1
ATOM 671 O O . ALA A 1 85 ? 1.633 3.659 8.727 1.00 94.00 85 ALA A O 1
ATOM 672 N N . LEU A 1 86 ? 2.237 5.791 8.317 1.00 96.94 86 LEU A N 1
ATOM 673 C CA . LEU A 1 86 ? 1.814 5.821 6.918 1.00 96.94 86 LEU A CA 1
ATOM 674 C C . LEU A 1 86 ? 2.574 4.799 6.067 1.00 96.94 86 LEU A C 1
ATOM 676 O O . LEU A 1 86 ? 1.947 4.015 5.354 1.00 96.94 86 LEU A O 1
ATOM 680 N N . TYR A 1 87 ? 3.906 4.748 6.185 1.00 98.06 87 TYR A N 1
ATOM 681 C CA . TYR A 1 87 ? 4.723 3.804 5.417 1.00 98.06 87 TYR A CA 1
ATOM 682 C C . TYR A 1 87 ? 4.354 2.356 5.754 1.00 98.06 87 TYR A C 1
ATOM 684 O O . TYR A 1 87 ? 4.079 1.541 4.871 1.00 98.06 87 TYR A O 1
ATOM 692 N N . SER A 1 88 ? 4.274 2.047 7.052 1.00 96.69 88 SER A N 1
ATOM 693 C CA . SER A 1 88 ? 3.851 0.725 7.528 1.00 96.69 88 SER A CA 1
ATOM 694 C C . SER A 1 88 ? 2.408 0.405 7.124 1.00 96.69 88 SER A C 1
ATOM 696 O O . SER A 1 88 ? 2.102 -0.731 6.773 1.00 96.69 88 SER A O 1
ATOM 698 N N . GLY A 1 89 ? 1.522 1.402 7.131 1.00 97.69 89 GLY A N 1
ATOM 699 C CA . GLY A 1 89 ? 0.124 1.284 6.730 1.00 97.69 89 GLY A CA 1
ATOM 700 C C . GLY A 1 89 ? -0.025 0.822 5.286 1.00 97.69 89 GLY A C 1
ATOM 701 O O . GLY A 1 89 ? -0.721 -0.159 5.035 1.00 97.69 89 GLY A O 1
ATOM 702 N N . VAL A 1 90 ? 0.682 1.456 4.347 1.00 98.56 90 VAL A N 1
ATOM 703 C CA . VAL A 1 90 ? 0.663 1.060 2.928 1.00 98.56 90 VAL A CA 1
ATOM 704 C C . VAL A 1 90 ? 1.220 -0.354 2.733 1.00 98.56 90 VAL A C 1
ATOM 706 O O . VAL A 1 90 ? 0.610 -1.159 2.029 1.00 98.56 90 VAL A O 1
ATOM 709 N N . LEU A 1 91 ? 2.323 -0.712 3.400 1.00 98.38 91 LEU A N 1
ATOM 710 C CA . LEU A 1 91 ? 2.852 -2.081 3.338 1.00 98.38 91 LEU A CA 1
ATOM 711 C C . LEU A 1 91 ? 1.878 -3.117 3.915 1.00 98.38 91 LEU A C 1
ATOM 713 O O . LEU A 1 91 ? 1.745 -4.209 3.363 1.00 98.38 91 LEU A O 1
ATOM 717 N N . ASN A 1 92 ? 1.159 -2.778 4.985 1.00 97.62 92 ASN A N 1
ATOM 718 C CA . ASN A 1 92 ? 0.129 -3.644 5.551 1.00 97.62 92 ASN A CA 1
ATOM 719 C C . ASN A 1 92 ? -1.056 -3.814 4.592 1.00 97.62 92 ASN A C 1
ATOM 721 O O . ASN A 1 92 ? -1.589 -4.917 4.491 1.00 97.62 92 ASN A O 1
ATOM 725 N N . LEU A 1 93 ? -1.446 -2.771 3.849 1.00 98.56 93 LEU A N 1
ATOM 726 C CA . LEU A 1 93 ? -2.454 -2.903 2.791 1.00 98.56 93 LEU A CA 1
ATOM 727 C C . LEU A 1 93 ? -1.985 -3.850 1.684 1.00 98.56 93 LEU A C 1
ATOM 729 O O . LEU A 1 93 ? -2.749 -4.720 1.275 1.00 98.56 93 LEU A O 1
ATOM 733 N N . ILE A 1 94 ? -0.721 -3.758 1.262 1.00 98.56 94 ILE A N 1
ATOM 734 C CA . ILE A 1 94 ? -0.120 -4.697 0.301 1.00 98.56 94 ILE A CA 1
ATOM 735 C C . ILE A 1 94 ? -0.140 -6.132 0.855 1.00 98.56 94 ILE A C 1
ATOM 737 O O . ILE A 1 94 ? -0.561 -7.064 0.171 1.00 98.56 94 ILE A O 1
ATOM 741 N N . ALA A 1 95 ? 0.240 -6.327 2.121 1.00 97.56 95 ALA A N 1
ATOM 742 C CA . ALA A 1 95 ? 0.183 -7.637 2.767 1.00 97.56 95 ALA A CA 1
ATOM 743 C C . ALA A 1 95 ? -1.250 -8.200 2.823 1.00 97.56 95 ALA A C 1
ATOM 745 O O . ALA A 1 95 ? -1.456 -9.395 2.602 1.00 97.56 95 ALA A O 1
ATOM 746 N N . LEU A 1 96 ? -2.253 -7.361 3.084 1.00 97.38 96 LEU A N 1
ATOM 747 C CA . LEU A 1 96 ? -3.661 -7.767 3.086 1.00 97.38 96 LEU A CA 1
ATOM 748 C C . LEU A 1 96 ? -4.193 -8.060 1.678 1.00 97.38 96 LEU A C 1
ATOM 750 O O . LEU A 1 96 ? -4.983 -8.986 1.522 1.00 97.38 96 LEU A O 1
ATOM 754 N N . ALA A 1 97 ? -3.724 -7.334 0.660 1.00 98.00 97 ALA A N 1
ATOM 755 C CA . ALA A 1 97 ? -4.043 -7.586 -0.747 1.00 98.00 97 ALA A CA 1
ATOM 756 C C . ALA A 1 97 ? -3.405 -8.880 -1.289 1.00 98.00 97 ALA A C 1
ATOM 758 O O . ALA A 1 97 ? -3.807 -9.389 -2.336 1.00 98.00 97 ALA A O 1
ATOM 759 N N . GLY A 1 98 ? -2.442 -9.450 -0.563 1.00 97.06 98 GLY A N 1
ATOM 760 C CA . GLY A 1 98 ? -1.904 -10.785 -0.803 1.00 97.06 98 GLY A CA 1
ATOM 761 C C . GLY A 1 98 ? -0.399 -10.806 -1.028 1.00 97.06 98 GLY A C 1
ATOM 762 O O . GLY A 1 98 ? 0.222 -11.795 -0.636 1.00 97.06 98 GLY A O 1
ATOM 763 N N . ALA A 1 99 ? 0.176 -9.731 -1.579 1.00 97.56 99 ALA A N 1
ATOM 764 C CA . ALA A 1 99 ? 1.605 -9.574 -1.868 1.00 97.56 99 ALA A CA 1
ATOM 765 C C . ALA A 1 99 ? 2.248 -10.828 -2.491 1.00 97.56 99 ALA A C 1
ATOM 767 O O . ALA A 1 99 ? 3.258 -11.320 -1.992 1.00 97.56 99 ALA A O 1
ATOM 768 N N . ARG A 1 100 ? 1.600 -11.397 -3.515 1.00 98.00 100 ARG A N 1
ATOM 769 C CA . ARG A 1 100 ? 1.983 -12.674 -4.138 1.00 98.00 100 ARG A CA 1
ATOM 770 C C . ARG A 1 100 ? 3.418 -12.640 -4.665 1.00 98.00 100 ARG A C 1
ATOM 772 O O . ARG A 1 100 ? 3.984 -11.594 -4.940 1.00 98.00 100 ARG A O 1
ATOM 779 N N . ASN A 1 101 ? 4.016 -13.804 -4.872 1.00 97.75 101 ASN A N 1
ATOM 780 C CA . ASN A 1 101 ? 5.337 -13.868 -5.482 1.00 97.75 101 ASN A CA 1
ATOM 781 C C . ASN A 1 101 ? 5.321 -13.212 -6.883 1.00 97.75 101 ASN A C 1
ATOM 783 O O . ASN A 1 101 ? 4.647 -13.721 -7.777 1.00 97.75 101 ASN A O 1
ATOM 787 N N . LEU A 1 102 ? 6.066 -12.116 -7.095 1.00 97.88 102 LEU A N 1
ATOM 788 C CA . LEU A 1 102 ? 6.028 -11.372 -8.368 1.00 97.88 102 LEU A CA 1
ATOM 789 C C . LEU A 1 102 ? 6.493 -12.174 -9.589 1.00 97.88 102 LEU A C 1
ATOM 791 O O . LEU A 1 102 ? 6.145 -11.799 -10.700 1.00 97.88 102 LEU A O 1
ATOM 795 N N . VAL A 1 103 ? 7.278 -13.242 -9.424 1.00 98.00 103 VAL A N 1
ATOM 796 C CA . VAL A 1 103 ? 7.768 -14.048 -10.555 1.00 98.00 103 VAL A CA 1
ATOM 797 C C . VAL A 1 103 ? 6.769 -15.142 -10.919 1.00 98.00 103 VAL A C 1
ATOM 799 O O . VAL A 1 103 ? 6.509 -15.367 -12.096 1.00 98.00 103 VAL A O 1
ATOM 802 N N . TYR A 1 104 ? 6.193 -15.815 -9.922 1.00 97.62 104 TYR A N 1
ATOM 803 C CA . TYR A 1 104 ? 5.407 -17.037 -10.132 1.00 97.62 104 TYR A CA 1
ATOM 804 C C . TYR A 1 104 ? 3.902 -16.884 -9.874 1.00 97.62 104 TYR A C 1
ATOM 806 O O . TYR A 1 104 ? 3.135 -17.798 -10.183 1.00 97.62 104 TYR A O 1
ATOM 814 N N . GLY A 1 105 ? 3.472 -15.774 -9.272 1.00 97.31 105 GLY A N 1
ATOM 815 C CA . GLY A 1 105 ? 2.086 -15.518 -8.872 1.00 97.31 105 GLY A CA 1
ATOM 816 C C . GLY A 1 105 ? 1.568 -16.411 -7.739 1.00 97.31 105 GLY A C 1
ATOM 817 O O . GLY A 1 105 ? 0.379 -16.375 -7.418 1.00 97.31 105 GLY A O 1
ATOM 818 N N . SER A 1 106 ? 2.441 -17.210 -7.121 1.00 96.88 106 SER A N 1
ATOM 819 C CA . SER A 1 106 ? 2.114 -18.055 -5.974 1.00 96.88 106 SER A CA 1
ATOM 820 C C . SER A 1 106 ? 1.815 -17.216 -4.725 1.00 96.88 106 SER A C 1
ATOM 822 O O . SER A 1 106 ? 2.211 -16.048 -4.652 1.00 96.88 106 SER A O 1
ATOM 824 N N . PRO A 1 107 ? 1.151 -17.789 -3.704 1.00 96.38 107 PRO A N 1
ATOM 825 C CA . PRO A 1 107 ? 1.070 -17.157 -2.395 1.00 96.38 107 PRO A CA 1
ATOM 826 C C . PRO A 1 107 ? 2.453 -16.742 -1.887 1.00 96.38 107 PRO A C 1
ATOM 828 O O . PRO A 1 107 ? 3.454 -17.407 -2.170 1.00 96.38 107 PRO A O 1
ATOM 831 N N . ARG A 1 108 ? 2.487 -15.633 -1.151 1.00 92.00 108 ARG A N 1
ATOM 832 C CA . ARG A 1 108 ? 3.710 -15.109 -0.545 1.00 92.00 108 ARG A CA 1
ATOM 833 C C . ARG A 1 108 ? 4.285 -16.073 0.490 1.00 92.00 108 ARG A C 1
ATOM 835 O O . ARG A 1 108 ? 3.530 -16.778 1.167 1.00 92.00 108 ARG A O 1
ATOM 842 N N . GLY A 1 109 ? 5.601 -16.059 0.652 1.00 89.00 109 GLY A N 1
ATOM 843 C CA . GLY A 1 109 ? 6.284 -16.756 1.732 1.00 89.00 109 GLY A CA 1
ATOM 844 C C . GLY A 1 109 ? 6.074 -16.094 3.098 1.00 89.00 109 GLY A C 1
ATOM 845 O O . GLY A 1 109 ? 5.440 -15.047 3.236 1.00 89.00 109 GLY A O 1
ATOM 846 N N . SER A 1 110 ? 6.631 -16.715 4.139 1.00 87.44 110 SER A N 1
ATOM 847 C CA . SER A 1 110 ? 6.605 -16.187 5.511 1.0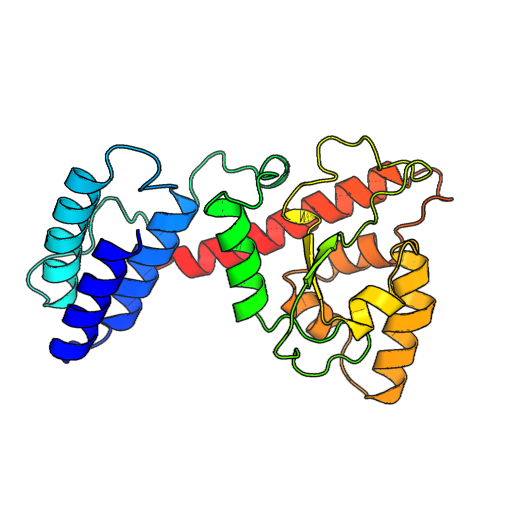0 87.44 110 SER A CA 1
ATOM 848 C C . SER A 1 110 ? 7.684 -15.133 5.784 1.00 87.44 110 SER A C 1
ATOM 850 O O . SER A 1 110 ? 7.520 -14.321 6.692 1.00 87.44 110 SER A O 1
ATOM 852 N N . SER A 1 111 ? 8.773 -15.134 5.009 1.00 90.88 111 SER A N 1
ATOM 853 C CA . SER A 1 111 ? 9.888 -14.192 5.141 1.00 90.88 111 SER A CA 1
ATOM 854 C C . SER A 1 111 ? 9.857 -13.191 3.992 1.00 90.88 111 SER A C 1
ATOM 856 O O . SER A 1 111 ? 10.186 -13.528 2.853 1.00 90.88 111 SER A O 1
ATOM 858 N N . LEU A 1 112 ? 9.425 -11.969 4.299 1.00 94.69 112 LEU A N 1
ATOM 859 C CA . LEU A 1 112 ? 9.263 -10.893 3.326 1.00 94.69 112 LEU A CA 1
ATOM 860 C C . LEU A 1 112 ? 10.304 -9.807 3.560 1.00 94.69 112 LEU A C 1
ATOM 862 O O . LEU A 1 112 ? 10.611 -9.444 4.695 1.00 94.69 112 LEU A O 1
ATOM 866 N N . GLN A 1 113 ? 10.799 -9.249 2.466 1.00 95.50 113 GLN A N 1
ATOM 867 C CA . GLN A 1 113 ? 11.725 -8.131 2.452 1.00 95.50 113 GLN A CA 1
ATOM 868 C C . GLN A 1 113 ? 11.047 -6.920 1.818 1.00 95.50 113 GLN A C 1
ATOM 870 O O . GLN A 1 113 ? 10.305 -7.050 0.845 1.00 95.50 113 GLN A O 1
ATOM 875 N N . ILE A 1 114 ? 11.310 -5.738 2.373 1.00 97.12 114 ILE A N 1
ATOM 876 C CA . ILE A 1 114 ? 10.882 -4.473 1.774 1.00 97.12 114 ILE A CA 1
ATOM 877 C C . ILE A 1 114 ? 11.954 -4.053 0.779 1.00 97.12 114 ILE A C 1
ATOM 879 O O . ILE A 1 114 ? 13.082 -3.755 1.188 1.00 97.12 114 ILE A O 1
ATOM 883 N N . ASP A 1 115 ? 11.597 -3.980 -0.497 1.00 96.69 115 ASP A N 1
ATOM 884 C CA . ASP A 1 115 ? 12.495 -3.472 -1.528 1.00 96.69 115 ASP A CA 1
ATOM 885 C C . ASP A 1 115 ? 11.781 -2.570 -2.535 1.00 96.69 115 ASP A C 1
ATOM 887 O O . ASP A 1 115 ? 10.551 -2.544 -2.629 1.00 96.69 115 ASP A O 1
ATOM 891 N N . HIS A 1 116 ? 12.580 -1.804 -3.268 1.00 97.75 116 HIS A N 1
ATOM 892 C CA . HIS A 1 116 ? 12.102 -0.898 -4.291 1.00 97.75 116 HIS A CA 1
ATOM 893 C C . HIS A 1 116 ? 11.724 -1.639 -5.579 1.00 97.75 116 HIS A C 1
ATOM 895 O O . HIS A 1 116 ? 12.450 -2.522 -6.034 1.00 97.75 116 HIS A O 1
ATOM 901 N N . LEU A 1 117 ? 10.622 -1.238 -6.207 1.00 98.19 117 LEU A N 1
ATOM 9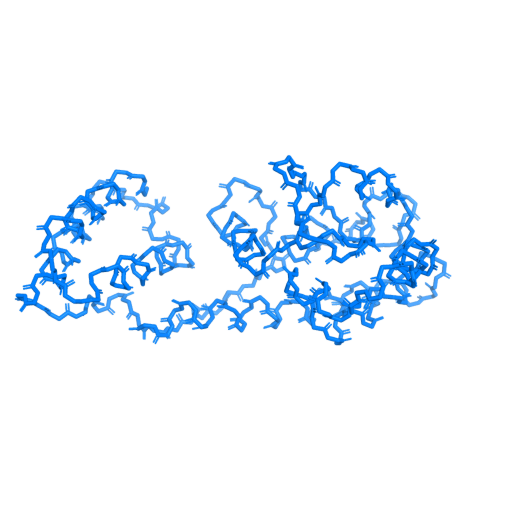02 C CA . LEU A 1 117 ? 10.199 -1.716 -7.522 1.00 98.19 117 LEU A CA 1
ATOM 903 C C . LEU A 1 117 ? 11.109 -1.156 -8.617 1.00 98.19 117 LEU A C 1
ATOM 905 O O . LEU A 1 117 ? 11.666 -1.924 -9.398 1.00 98.19 117 LEU A O 1
ATOM 909 N N . PHE A 1 118 ? 11.334 0.159 -8.623 1.00 98.31 118 PHE A N 1
ATOM 910 C CA . PHE A 1 118 ? 12.404 0.781 -9.399 1.00 98.31 118 PHE A CA 1
ATOM 911 C C . PHE A 1 118 ? 13.675 0.806 -8.545 1.00 98.31 118 PHE A C 1
ATOM 913 O O . PHE A 1 118 ? 13.664 1.396 -7.462 1.00 98.31 118 PHE A O 1
ATOM 920 N N . PRO A 1 119 ? 14.790 0.195 -8.981 1.00 96.44 119 PRO A N 1
ATOM 921 C CA . PRO A 1 119 ? 15.973 0.071 -8.143 1.00 96.44 119 PRO A CA 1
ATOM 922 C C . PRO A 1 119 ? 16.681 1.416 -7.961 1.00 96.44 119 PRO A C 1
ATOM 924 O O . PRO A 1 119 ? 16.867 2.185 -8.909 1.00 96.44 119 PRO A O 1
ATOM 927 N N . LYS A 1 120 ? 17.195 1.642 -6.750 1.00 91.38 120 LYS A N 1
ATOM 928 C CA . LYS A 1 120 ? 18.121 2.737 -6.459 1.00 91.38 120 LYS A CA 1
ATOM 929 C C . LYS A 1 120 ? 19.555 2.313 -6.779 1.00 91.38 120 LYS A C 1
ATOM 931 O O . LYS A 1 120 ? 20.263 1.748 -5.947 1.00 91.38 120 LYS A O 1
ATOM 936 N N . GLY A 1 121 ? 19.996 2.569 -8.007 1.00 88.50 121 GLY A N 1
ATOM 937 C CA . GLY A 1 121 ? 21.394 2.423 -8.422 1.00 88.50 121 GLY A CA 1
ATOM 938 C C . GLY A 1 121 ? 21.962 3.773 -8.837 1.00 88.50 121 GLY A C 1
ATOM 939 O O . GLY A 1 121 ? 21.284 4.498 -9.543 1.00 88.50 121 GLY A O 1
ATOM 940 N N . ARG A 1 122 ? 23.201 4.118 -8.450 1.00 79.62 122 ARG A N 1
ATOM 941 C CA . ARG A 1 122 ? 23.806 5.432 -8.779 1.00 79.62 122 ARG A CA 1
ATOM 942 C C . ARG A 1 122 ? 23.826 5.758 -10.281 1.00 79.62 122 ARG A C 1
ATOM 944 O O . ARG A 1 122 ? 23.880 6.924 -10.633 1.00 79.62 122 ARG A O 1
ATOM 951 N N . SER A 1 123 ? 23.791 4.742 -11.141 1.00 89.19 123 SER A N 1
ATOM 952 C CA . SER A 1 123 ? 23.732 4.884 -12.598 1.00 89.19 123 SER A CA 1
ATOM 953 C C . SER A 1 123 ? 22.313 5.008 -13.167 1.00 89.19 123 SER A C 1
ATOM 955 O O . SER A 1 123 ? 22.168 5.123 -14.379 1.00 89.19 123 SER A O 1
ATOM 957 N N . LYS A 1 124 ? 21.259 4.938 -12.341 1.00 94.38 124 LYS A N 1
ATOM 958 C CA . LYS A 1 124 ? 19.867 5.001 -12.805 1.00 94.38 124 LYS A CA 1
ATOM 959 C C . LYS A 1 124 ? 19.414 6.464 -12.939 1.00 94.38 124 LYS A C 1
ATOM 961 O O . LYS A 1 124 ? 19.628 7.229 -11.999 1.00 94.38 124 LYS A O 1
ATOM 966 N N . PRO A 1 125 ? 18.734 6.853 -14.033 1.00 95.75 125 PRO A N 1
ATOM 967 C CA . PRO A 1 125 ? 18.279 8.232 -14.249 1.00 95.75 125 PRO A CA 1
ATOM 968 C C . PRO A 1 125 ? 17.367 8.790 -13.145 1.00 95.75 125 PRO A C 1
ATOM 970 O O . PRO A 1 125 ? 17.411 9.976 -12.844 1.00 95.75 125 PRO A O 1
ATOM 973 N N . TRP A 1 126 ? 16.572 7.935 -12.498 1.00 96.44 126 TRP A N 1
ATOM 974 C CA . TRP A 1 126 ? 15.661 8.300 -11.403 1.00 96.44 126 TRP A CA 1
ATOM 975 C C . TRP A 1 126 ? 16.297 8.215 -10.002 1.00 96.44 126 TRP A C 1
ATOM 977 O O . TRP A 1 126 ? 15.625 8.472 -9.007 1.00 96.44 126 TRP A O 1
ATOM 987 N N . ALA A 1 127 ? 17.581 7.856 -9.878 1.00 95.19 127 ALA A N 1
ATOM 988 C CA . ALA A 1 127 ? 18.201 7.527 -8.587 1.00 95.19 127 ALA A CA 1
ATOM 989 C C . ALA A 1 127 ? 18.231 8.679 -7.571 1.00 95.19 127 ALA A C 1
ATOM 991 O O . ALA A 1 127 ? 18.281 8.435 -6.363 1.00 95.19 127 ALA A O 1
ATOM 992 N N . THR A 1 128 ? 18.241 9.919 -8.059 1.00 95.31 128 THR A N 1
ATOM 993 C CA . THR A 1 128 ? 18.236 11.147 -7.250 1.00 95.31 128 THR A CA 1
ATOM 994 C C . THR A 1 128 ? 16.864 11.812 -7.203 1.00 95.31 128 THR A C 1
ATOM 996 O O . THR A 1 128 ? 16.742 12.909 -6.663 1.00 95.31 128 THR A O 1
ATOM 999 N N . HIS A 1 129 ? 15.835 11.187 -7.780 1.00 97.62 129 HIS A N 1
ATOM 1000 C CA . HIS A 1 129 ? 14.491 11.745 -7.775 1.00 97.62 129 HIS A CA 1
ATOM 1001 C C . HIS A 1 129 ? 13.947 11.809 -6.334 1.00 97.62 129 HIS A C 1
ATOM 1003 O O . HIS A 1 129 ? 14.123 10.840 -5.587 1.00 97.62 129 HIS A O 1
ATOM 1009 N N . PRO A 1 130 ? 13.242 12.884 -5.925 1.00 96.88 130 PRO A N 1
ATOM 1010 C CA . PRO A 1 130 ? 12.706 13.010 -4.565 1.00 96.88 130 PRO A CA 1
ATOM 1011 C C . PRO A 1 130 ? 11.804 11.844 -4.132 1.00 96.88 130 PRO A C 1
ATOM 1013 O O . PRO A 1 130 ? 11.756 11.498 -2.957 1.00 96.88 130 PRO A O 1
ATOM 1016 N N . TRP A 1 131 ? 11.119 11.207 -5.086 1.00 98.06 131 TRP A N 1
ATOM 1017 C CA . TRP A 1 131 ? 10.196 10.089 -4.832 1.00 98.06 131 TRP A CA 1
ATOM 1018 C C . TRP A 1 131 ? 10.870 8.711 -4.817 1.00 98.06 131 TRP A C 1
ATOM 1020 O O . TRP A 1 131 ? 10.187 7.702 -4.672 1.00 98.06 131 TRP A O 1
ATOM 1030 N N . MET A 1 132 ? 12.196 8.636 -4.977 1.00 97.50 132 MET A N 1
ATOM 1031 C CA . MET A 1 132 ? 12.922 7.364 -5.076 1.00 97.50 132 MET A CA 1
ATOM 1032 C C . MET A 1 132 ? 12.687 6.455 -3.857 1.00 97.50 132 MET A C 1
ATOM 1034 O O . MET A 1 132 ? 12.478 5.252 -4.013 1.00 97.50 132 MET A O 1
ATOM 1038 N N . GLU A 1 133 ? 12.693 7.050 -2.662 1.00 97.62 133 GLU A N 1
ATOM 1039 C CA . GLU A 1 133 ? 12.485 6.371 -1.371 1.00 97.62 133 GLU A CA 1
ATOM 1040 C C . GLU A 1 133 ? 11.015 6.363 -0.923 1.00 97.62 133 GLU A C 1
ATOM 1042 O O . GLU A 1 133 ? 10.709 5.930 0.189 1.00 97.62 133 GLU A O 1
ATOM 1047 N N . SER A 1 134 ? 10.095 6.865 -1.755 1.00 98.50 134 SER A N 1
ATOM 1048 C CA . SER A 1 134 ? 8.669 6.873 -1.431 1.00 98.50 134 SER A CA 1
ATOM 1049 C C . SER A 1 134 ? 8.173 5.452 -1.180 1.00 98.50 134 SER A C 1
ATOM 1051 O O . SER A 1 134 ? 8.552 4.508 -1.881 1.00 98.50 134 SER A O 1
ATOM 1053 N N . VAL A 1 135 ? 7.241 5.299 -0.238 1.00 98.62 135 VAL A N 1
ATOM 1054 C CA . VAL A 1 135 ? 6.502 4.048 -0.037 1.00 98.62 135 VAL A CA 1
ATOM 1055 C C . VAL A 1 135 ? 5.813 3.566 -1.319 1.00 98.62 135 VAL A C 1
ATOM 1057 O O . VAL A 1 135 ? 5.678 2.364 -1.532 1.00 98.62 135 VAL A O 1
ATOM 1060 N N . LEU A 1 136 ? 5.462 4.484 -2.227 1.00 98.75 136 LEU A N 1
ATOM 1061 C CA . LEU A 1 136 ? 4.891 4.169 -3.537 1.00 98.75 136 LEU A CA 1
ATOM 1062 C C . LEU A 1 136 ? 5.881 3.465 -4.466 1.00 98.75 136 LEU A C 1
ATOM 1064 O O . LEU A 1 136 ? 5.458 2.795 -5.401 1.00 98.75 136 LEU A O 1
ATOM 1068 N N . ASN A 1 137 ? 7.184 3.550 -4.213 1.00 98.69 137 ASN A N 1
ATOM 1069 C CA . ASN A 1 137 ? 8.182 2.752 -4.914 1.00 98.69 137 ASN A CA 1
ATOM 1070 C C . ASN A 1 137 ? 8.551 1.465 -4.157 1.00 98.69 137 ASN A C 1
ATOM 1072 O O . ASN A 1 137 ? 9.332 0.669 -4.661 1.00 98.69 137 ASN A O 1
ATOM 1076 N N . ALA A 1 138 ? 8.015 1.223 -2.962 1.00 98.38 138 ALA A N 1
ATOM 1077 C CA . ALA A 1 138 ? 8.348 0.055 -2.154 1.00 98.38 138 ALA A CA 1
ATOM 1078 C C . ALA A 1 138 ? 7.300 -1.059 -2.283 1.00 98.38 138 ALA A C 1
ATOM 1080 O O . ALA A 1 138 ? 6.123 -0.825 -2.574 1.00 98.38 138 ALA A O 1
ATOM 1081 N N . THR A 1 139 ? 7.716 -2.303 -2.070 1.00 98.38 139 THR A N 1
ATOM 1082 C CA . THR A 1 139 ? 6.807 -3.448 -1.983 1.00 98.38 139 THR A CA 1
ATOM 1083 C C . THR A 1 139 ? 7.385 -4.554 -1.100 1.00 98.38 139 THR A C 1
ATOM 1085 O O . THR A 1 139 ? 8.539 -4.486 -0.680 1.00 98.38 139 THR A O 1
ATOM 1088 N N . LEU A 1 140 ? 6.570 -5.570 -0.817 1.00 98.12 140 LEU A N 1
ATOM 1089 C CA . LEU A 1 140 ? 6.974 -6.782 -0.105 1.00 98.12 140 LEU A CA 1
ATOM 1090 C C . LEU A 1 140 ? 7.365 -7.860 -1.114 1.00 98.12 140 LEU A C 1
ATOM 1092 O O . LEU A 1 140 ? 6.555 -8.211 -1.969 1.00 98.12 140 LEU A O 1
ATOM 1096 N N . LEU A 1 141 ? 8.580 -8.388 -1.006 1.00 97.19 141 LEU A N 1
ATOM 1097 C CA . LEU A 1 141 ? 9.099 -9.444 -1.872 1.00 97.19 141 LEU A CA 1
ATOM 1098 C C . LEU A 1 141 ? 9.567 -10.639 -1.049 1.00 97.19 141 LEU A C 1
ATOM 1100 O O . LEU A 1 141 ? 10.198 -10.474 -0.006 1.00 97.19 141 LEU A O 1
ATOM 1104 N N . ASP A 1 142 ? 9.337 -11.839 -1.573 1.00 94.56 142 ASP A N 1
ATOM 1105 C CA . ASP A 1 142 ? 10.058 -13.025 -1.115 1.00 94.56 142 ASP A CA 1
ATOM 1106 C C . ASP A 1 142 ? 11.557 -12.874 -1.408 1.00 94.56 142 ASP A C 1
ATOM 1108 O O . ASP A 1 142 ? 11.948 -12.253 -2.401 1.00 94.56 142 ASP A O 1
ATOM 1112 N N . GLU A 1 143 ? 12.407 -13.505 -0.600 1.00 93.75 143 GLU A N 1
ATOM 1113 C CA . GLU A 1 143 ? 13.865 -13.458 -0.774 1.00 93.75 143 GLU A CA 1
ATOM 1114 C C . GLU A 1 143 ? 14.313 -13.923 -2.173 1.00 93.75 143 GLU A C 1
ATOM 1116 O O . GLU A 1 143 ? 15.162 -13.290 -2.805 1.00 93.75 143 GLU A O 1
ATOM 1121 N N . SER A 1 144 ? 13.709 -14.996 -2.695 1.00 91.75 144 SER A N 1
ATOM 1122 C CA . SER A 1 144 ? 14.017 -15.527 -4.030 1.00 91.75 144 SER A CA 1
ATOM 1123 C C . SER A 1 144 ? 13.676 -14.527 -5.138 1.00 91.75 144 SER A C 1
ATOM 1125 O O . SER A 1 144 ? 14.488 -14.296 -6.036 1.00 91.75 144 SER A O 1
ATOM 1127 N N . THR A 1 145 ? 12.512 -13.885 -5.040 1.00 95.12 145 THR A N 1
ATOM 1128 C CA . THR A 1 145 ? 12.062 -12.820 -5.945 1.00 95.12 145 THR A CA 1
ATOM 1129 C C . THR A 1 145 ? 12.970 -11.605 -5.853 1.00 95.12 145 THR A C 1
ATOM 1131 O O . THR A 1 145 ? 13.382 -11.063 -6.879 1.00 95.12 145 THR A O 1
ATOM 1134 N N . ASN A 1 146 ? 13.334 -11.194 -4.637 1.00 95.38 146 ASN A N 1
ATOM 1135 C CA . ASN A 1 146 ? 14.208 -10.049 -4.436 1.00 95.38 146 ASN A CA 1
ATOM 1136 C C . ASN A 1 146 ? 15.593 -10.285 -5.059 1.00 95.38 146 ASN A C 1
ATOM 1138 O O . ASN A 1 146 ? 16.121 -9.433 -5.778 1.00 95.38 146 ASN A O 1
ATOM 1142 N N . LYS A 1 147 ? 16.144 -11.490 -4.872 1.00 93.69 147 LYS A N 1
ATOM 1143 C CA . LYS A 1 147 ? 17.401 -11.915 -5.495 1.00 93.69 147 LYS A CA 1
ATOM 1144 C C . LYS A 1 147 ? 17.313 -11.936 -7.023 1.00 93.69 147 LYS A C 1
ATOM 1146 O O . LYS A 1 147 ? 18.238 -11.457 -7.675 1.00 93.69 147 LYS A O 1
ATOM 1151 N N . ALA A 1 148 ? 16.222 -12.458 -7.589 1.00 94.25 148 ALA A N 1
ATOM 1152 C CA . ALA A 1 148 ? 16.007 -12.496 -9.038 1.00 94.25 148 ALA A CA 1
ATOM 1153 C C . ALA A 1 148 ? 15.908 -11.089 -9.652 1.00 94.25 148 ALA A C 1
ATOM 1155 O O . ALA A 1 148 ? 16.508 -10.831 -10.699 1.00 94.25 148 ALA A O 1
ATOM 1156 N N . LYS A 1 149 ? 15.211 -10.168 -8.972 1.00 96.31 149 LYS A N 1
ATOM 1157 C CA . LYS A 1 149 ? 15.107 -8.758 -9.368 1.00 96.31 149 LYS A CA 1
ATOM 1158 C C . LYS A 1 149 ? 16.462 -8.060 -9.315 1.00 96.31 149 LYS A C 1
ATOM 1160 O O . LYS A 1 149 ? 16.852 -7.374 -10.259 1.00 96.31 149 LYS A O 1
ATOM 1165 N N . GLY A 1 150 ? 17.195 -8.222 -8.213 1.00 94.56 150 GLY A N 1
ATOM 1166 C CA . GLY A 1 150 ? 18.492 -7.582 -8.014 1.00 94.56 150 GLY A CA 1
ATOM 1167 C C . GLY A 1 150 ? 18.433 -6.079 -8.314 1.00 94.56 150 GLY A C 1
ATOM 1168 O O . GLY A 1 150 ? 17.610 -5.360 -7.745 1.00 94.56 150 GLY A O 1
ATOM 1169 N N . LYS A 1 151 ? 19.294 -5.622 -9.234 1.00 94.50 151 LYS A N 1
ATOM 1170 C CA . LYS A 1 151 ? 19.390 -4.224 -9.707 1.00 94.50 151 LYS A CA 1
ATOM 1171 C C . LYS A 1 151 ? 18.884 -4.025 -11.148 1.00 94.50 151 LYS A C 1
ATOM 1173 O O . LYS A 1 151 ? 19.213 -3.004 -11.759 1.00 94.50 151 LYS A O 1
ATOM 1178 N N . LYS A 1 152 ? 18.172 -5.014 -11.703 1.00 97.06 152 LYS A N 1
ATOM 1179 C CA . LYS A 1 152 ? 17.618 -4.967 -13.065 1.00 97.06 152 LYS A CA 1
ATOM 1180 C C . LYS A 1 152 ? 16.676 -3.782 -13.215 1.00 97.06 152 LYS A C 1
ATOM 1182 O O . LYS A 1 152 ? 16.041 -3.378 -12.240 1.00 97.06 152 LYS A O 1
ATOM 1187 N N . ASP A 1 153 ? 16.582 -3.244 -14.425 1.00 97.81 153 ASP A N 1
ATOM 1188 C CA . ASP A 1 153 ? 15.490 -2.323 -14.709 1.00 97.81 153 ASP A CA 1
ATOM 1189 C C . ASP A 1 153 ? 14.135 -3.027 -14.562 1.00 97.81 153 ASP A C 1
ATOM 1191 O O . ASP A 1 153 ? 14.056 -4.244 -14.752 1.00 97.81 153 ASP A O 1
ATOM 1195 N N . PRO A 1 154 ? 13.068 -2.287 -14.215 1.00 98.19 154 PRO A N 1
ATOM 1196 C CA . PRO A 1 154 ? 11.716 -2.834 -14.150 1.00 98.19 154 PRO A CA 1
ATOM 1197 C C . PRO A 1 154 ? 11.319 -3.636 -15.393 1.00 98.19 154 PRO A C 1
ATOM 1199 O O . PRO A 1 154 ? 10.858 -4.767 -15.260 1.00 98.19 154 PRO A O 1
ATOM 1202 N N . SER A 1 155 ? 11.593 -3.099 -16.585 1.00 98.38 155 SER A N 1
ATOM 1203 C CA . SER A 1 155 ? 11.364 -3.767 -17.873 1.00 98.38 155 SER A CA 1
ATOM 1204 C C . SER A 1 155 ? 12.159 -5.067 -18.016 1.00 98.38 155 SER A C 1
ATOM 1206 O O . SER A 1 155 ? 11.579 -6.105 -18.332 1.00 98.38 155 SER A O 1
ATOM 1208 N N . ASP A 1 156 ? 13.459 -5.053 -17.709 1.00 98.38 156 ASP A N 1
ATOM 1209 C CA . ASP A 1 156 ? 14.298 -6.255 -17.744 1.00 98.38 156 ASP A CA 1
ATOM 1210 C C . ASP A 1 156 ? 13.755 -7.342 -16.809 1.00 98.38 156 ASP A C 1
ATOM 1212 O O . ASP A 1 156 ? 13.615 -8.494 -17.211 1.00 98.38 156 ASP A O 1
ATOM 1216 N N . PHE A 1 157 ? 13.418 -6.990 -15.563 1.00 98.56 157 PHE A N 1
ATOM 1217 C CA . PHE A 1 157 ? 12.845 -7.934 -14.600 1.00 98.56 157 PHE A CA 1
ATOM 1218 C C . PHE A 1 157 ? 11.472 -8.452 -15.051 1.00 98.56 157 PHE A C 1
ATOM 1220 O O . PHE A 1 157 ? 11.185 -9.647 -14.944 1.00 98.56 157 PHE A O 1
ATOM 1227 N N . TYR A 1 158 ? 10.626 -7.573 -15.592 1.00 98.69 158 TYR A N 1
ATOM 1228 C CA . TYR A 1 158 ? 9.302 -7.937 -16.083 1.00 98.69 158 TYR A CA 1
ATOM 1229 C C . TYR A 1 158 ? 9.397 -8.957 -17.229 1.00 98.69 158 TYR A C 1
ATOM 1231 O O . 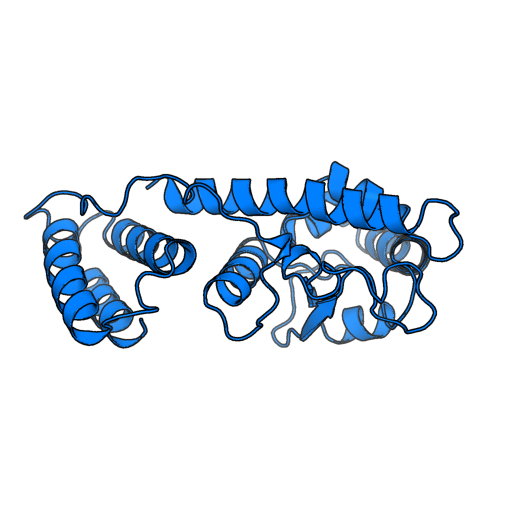TYR A 1 158 ? 8.788 -10.026 -17.180 1.00 98.69 158 TYR A O 1
ATOM 1239 N N . HIS A 1 159 ? 10.216 -8.678 -18.242 1.00 98.56 159 HIS A N 1
ATOM 1240 C CA . HIS A 1 159 ? 10.310 -9.528 -19.427 1.00 98.56 159 HIS A CA 1
ATOM 1241 C C . HIS A 1 159 ? 11.169 -10.781 -19.223 1.00 98.56 159 HIS A C 1
ATOM 1243 O O . HIS A 1 159 ? 10.840 -11.827 -19.782 1.00 98.56 159 HIS A O 1
ATOM 1249 N N . ALA A 1 160 ? 12.243 -10.709 -18.431 1.00 98.25 160 ALA A N 1
ATOM 1250 C CA . ALA A 1 160 ? 13.161 -11.833 -18.244 1.00 98.25 160 ALA A CA 1
ATOM 1251 C C . ALA A 1 160 ? 12.739 -12.798 -17.125 1.00 98.25 160 ALA A C 1
ATOM 1253 O O . ALA A 1 160 ? 13.072 -13.981 -17.197 1.00 98.25 160 ALA A O 1
ATOM 1254 N N . ASP A 1 161 ? 12.013 -12.328 -16.104 1.00 98.44 161 ASP A N 1
ATOM 1255 C CA . ASP A 1 161 ? 11.658 -13.142 -14.936 1.00 98.44 161 ASP A CA 1
ATOM 1256 C C . ASP A 1 161 ? 10.139 -13.277 -14.760 1.00 98.44 161 ASP A C 1
ATOM 1258 O O . ASP A 1 161 ? 9.633 -14.399 -14.690 1.00 98.44 161 ASP A O 1
ATOM 1262 N N . VAL A 1 162 ? 9.395 -12.163 -14.732 1.00 98.50 162 VAL A N 1
ATOM 1263 C CA . VAL A 1 162 ? 7.948 -12.169 -14.432 1.00 98.50 162 VAL A CA 1
ATOM 1264 C C . VAL A 1 162 ? 7.149 -12.916 -15.498 1.00 98.50 162 VAL A C 1
ATOM 1266 O O . VAL A 1 162 ? 6.415 -13.846 -15.153 1.00 98.50 162 VAL A O 1
ATOM 1269 N N . LEU A 1 163 ? 7.273 -12.547 -16.780 1.00 98.56 163 LEU A N 1
ATOM 1270 C CA . LEU A 1 163 ? 6.497 -13.188 -17.851 1.00 98.56 163 LEU A CA 1
ATOM 1271 C C . LEU A 1 163 ? 6.831 -14.684 -17.997 1.00 98.56 163 LEU A C 1
ATOM 1273 O O . LEU A 1 163 ? 5.898 -15.492 -18.013 1.00 98.56 163 LEU A O 1
ATOM 1277 N N . PRO A 1 164 ? 8.113 -15.109 -18.033 1.00 98.38 164 PRO A N 1
ATOM 1278 C CA . PRO A 1 164 ? 8.441 -16.530 -18.108 1.00 98.38 164 PRO A CA 1
ATOM 1279 C C . PRO A 1 164 ? 8.016 -17.310 -16.859 1.00 98.38 164 PRO A C 1
ATOM 1281 O O . PRO A 1 164 ? 7.597 -18.462 -16.970 1.00 98.38 164 PRO A O 1
ATOM 1284 N N . GLY A 1 165 ? 8.111 -16.706 -15.670 1.00 98.06 165 GLY A N 1
ATOM 1285 C CA . GLY A 1 165 ? 7.681 -17.325 -14.417 1.00 98.06 165 GLY A CA 1
ATOM 1286 C C . GLY A 1 165 ? 6.178 -17.601 -14.391 1.00 98.06 165 GLY A C 1
ATOM 1287 O O . GLY A 1 165 ? 5.770 -18.727 -14.102 1.00 98.06 165 GLY A O 1
ATOM 1288 N N . HIS A 1 166 ? 5.363 -16.627 -14.801 1.00 98.31 166 HIS A N 1
ATOM 1289 C CA . HIS A 1 166 ? 3.917 -16.807 -14.940 1.00 98.31 166 HIS A CA 1
ATOM 1290 C C . HIS A 1 166 ? 3.556 -17.776 -16.071 1.00 98.31 166 HIS A C 1
ATOM 1292 O O . HIS A 1 166 ? 2.629 -18.567 -15.916 1.00 98.31 166 HIS A O 1
ATOM 1298 N N . GLY A 1 167 ? 4.317 -17.796 -17.172 1.00 98.00 167 GLY A N 1
ATOM 1299 C CA . GLY A 1 167 ? 4.140 -18.778 -18.247 1.00 98.00 167 GLY A CA 1
ATOM 1300 C C . GLY A 1 167 ? 4.304 -20.230 -17.781 1.00 98.00 167 GLY A C 1
ATOM 1301 O O . GLY A 1 167 ? 3.640 -21.119 -18.305 1.00 98.00 167 GLY A O 1
ATOM 1302 N N . LYS A 1 168 ? 5.136 -20.476 -16.759 1.00 97.31 168 LYS A N 1
ATOM 1303 C CA . LYS A 1 168 ? 5.324 -21.810 -16.160 1.00 97.31 168 LYS A CA 1
ATOM 1304 C C . LYS A 1 168 ? 4.195 -22.216 -15.216 1.00 97.31 168 LYS A C 1
ATOM 1306 O O . LYS A 1 168 ? 3.912 -23.404 -15.101 1.00 97.31 168 LYS A O 1
ATOM 1311 N N . THR A 1 169 ? 3.592 -21.264 -14.504 1.00 97.25 169 THR A N 1
ATOM 1312 C CA . THR A 1 169 ? 2.570 -21.551 -13.482 1.00 97.25 169 THR A CA 1
ATOM 1313 C C . THR A 1 169 ? 1.140 -21.374 -13.982 1.00 97.25 169 THR A C 1
ATOM 1315 O O . THR A 1 169 ? 0.211 -21.856 -13.340 1.00 97.25 169 THR A O 1
ATOM 1318 N N . GLY A 1 170 ? 0.942 -20.665 -15.096 1.00 96.75 170 GLY A N 1
ATOM 1319 C CA . GLY A 1 170 ? -0.377 -20.254 -15.580 1.00 96.75 170 GLY A CA 1
ATOM 1320 C C . GLY A 1 170 ? -1.033 -19.160 -14.728 1.00 96.75 170 GLY A C 1
ATOM 1321 O O . GLY A 1 170 ? -2.205 -18.847 -14.930 1.00 96.75 170 GLY A O 1
ATOM 1322 N N . ALA A 1 171 ? -0.314 -18.577 -13.763 1.00 97.44 171 ALA A N 1
ATOM 1323 C CA . ALA A 1 171 ? -0.843 -17.497 -12.942 1.00 97.44 171 ALA A CA 1
ATOM 1324 C C . ALA A 1 171 ? -1.041 -16.214 -13.771 1.00 97.44 171 ALA A C 1
ATOM 1326 O O . ALA A 1 171 ? -0.315 -15.936 -14.724 1.00 97.44 171 ALA A O 1
ATOM 1327 N N . SER A 1 172 ? -2.004 -15.380 -13.374 1.00 98.25 172 SER A N 1
ATOM 1328 C CA . SER A 1 172 ? -2.254 -14.095 -14.035 1.00 98.25 172 SER A CA 1
ATOM 1329 C C . SER A 1 172 ? -1.308 -13.011 -13.515 1.00 98.25 172 SER A C 1
ATOM 1331 O O . SER A 1 172 ? -1.480 -12.564 -12.380 1.00 98.25 172 SER A O 1
ATOM 1333 N N . VAL A 1 173 ? -0.415 -12.495 -14.370 1.00 98.50 173 VAL A N 1
ATOM 1334 C CA . VAL A 1 173 ? 0.494 -11.367 -14.054 1.00 98.50 173 VAL A CA 1
ATOM 1335 C C . VAL A 1 173 ? -0.280 -10.185 -13.468 1.00 98.50 173 VAL A C 1
ATOM 1337 O O . VAL A 1 173 ? 0.020 -9.728 -12.368 1.00 98.50 173 VAL A O 1
ATOM 1340 N N . ARG A 1 174 ? -1.380 -9.794 -14.120 1.00 98.25 174 ARG A N 1
ATOM 1341 C CA . ARG A 1 174 ? -2.263 -8.709 -13.663 1.00 98.25 174 ARG A CA 1
ATOM 1342 C C . ARG A 1 174 ? -2.826 -8.917 -12.253 1.00 98.25 174 ARG A C 1
ATOM 1344 O O . ARG A 1 174 ? -2.983 -7.966 -11.495 1.00 98.25 174 ARG A O 1
ATOM 1351 N N . ALA A 1 175 ? -3.146 -10.158 -11.882 1.00 98.31 175 ALA A N 1
ATOM 1352 C CA . ALA A 1 175 ? -3.680 -10.463 -10.554 1.00 98.31 175 ALA A CA 1
ATOM 1353 C C . ALA A 1 175 ? -2.560 -10.460 -9.505 1.00 98.31 175 ALA A C 1
ATOM 1355 O O . ALA A 1 175 ? -2.771 -10.032 -8.372 1.00 98.31 175 ALA A O 1
ATOM 1356 N N . THR A 1 176 ? -1.364 -10.911 -9.892 1.00 98.56 176 THR A N 1
ATOM 1357 C CA . THR A 1 176 ? -0.152 -10.820 -9.078 1.00 98.56 176 THR A CA 1
ATOM 1358 C C . THR A 1 176 ? 0.186 -9.363 -8.785 1.00 98.56 176 THR A C 1
ATOM 1360 O O . THR A 1 176 ? 0.229 -8.994 -7.617 1.00 98.56 176 THR A O 1
ATOM 1363 N N . PHE A 1 177 ? 0.307 -8.507 -9.800 1.00 98.75 177 PHE A N 1
ATOM 1364 C CA . PHE A 1 177 ? 0.573 -7.072 -9.631 1.00 98.75 177 PHE A CA 1
ATOM 1365 C C . PHE A 1 177 ? -0.533 -6.363 -8.836 1.00 98.75 177 PHE A C 1
ATOM 1367 O O . PHE A 1 177 ? -0.236 -5.611 -7.904 1.00 98.75 177 PHE A O 1
ATOM 1374 N N . GLY A 1 178 ? -1.801 -6.706 -9.082 1.00 98.69 178 GLY A N 1
ATOM 1375 C CA . GLY A 1 178 ? -2.928 -6.222 -8.282 1.00 98.69 178 GLY A CA 1
ATOM 1376 C C . GLY A 1 178 ? -2.800 -6.537 -6.784 1.00 98.69 178 GLY A C 1
ATOM 1377 O O . GLY A 1 178 ? -3.167 -5.711 -5.951 1.00 98.69 178 GLY A O 1
ATOM 1378 N N . SER A 1 179 ? -2.193 -7.673 -6.417 1.00 98.50 179 SER A N 1
ATOM 1379 C CA . SER A 1 179 ? -1.930 -8.024 -5.010 1.00 98.50 179 SER A CA 1
ATOM 1380 C C . SER A 1 179 ? -0.851 -7.164 -4.330 1.00 98.50 179 SER A C 1
ATOM 1382 O O . SER A 1 179 ? -0.685 -7.249 -3.115 1.00 98.50 179 SER A O 1
ATOM 1384 N N . HIS A 1 180 ? -0.146 -6.317 -5.091 1.00 98.62 180 HIS A N 1
ATOM 1385 C CA . HIS A 1 180 ? 0.793 -5.298 -4.600 1.00 98.62 180 HIS A CA 1
ATOM 1386 C C . HIS A 1 180 ? 0.262 -3.867 -4.735 1.00 98.62 180 HIS A C 1
ATOM 1388 O O . HIS A 1 180 ? 1.044 -2.915 -4.614 1.00 98.62 180 HIS A O 1
ATOM 1394 N N . LEU A 1 181 ? -1.046 -3.720 -4.978 1.00 98.69 181 LEU A N 1
ATOM 1395 C CA . LEU A 1 181 ? -1.692 -2.443 -5.283 1.00 98.69 181 LEU A CA 1
ATOM 1396 C C . LEU A 1 181 ? -1.045 -1.773 -6.501 1.00 98.69 181 LEU A C 1
ATOM 1398 O O . LEU A 1 181 ? -0.640 -0.616 -6.448 1.00 98.69 181 LEU A O 1
ATOM 1402 N N . ILE A 1 182 ? -0.873 -2.549 -7.573 1.00 98.81 182 ILE A N 1
ATOM 1403 C CA . ILE A 1 182 ? -0.387 -2.069 -8.866 1.00 98.81 182 ILE A CA 1
ATOM 1404 C C . ILE A 1 182 ? -1.469 -2.388 -9.900 1.00 98.81 182 ILE A C 1
ATOM 1406 O O . ILE A 1 182 ? -1.691 -3.552 -10.242 1.00 98.81 182 ILE A O 1
ATOM 1410 N N . SER A 1 183 ? -2.188 -1.364 -10.352 1.00 98.56 183 SER A N 1
ATOM 1411 C CA . SER A 1 183 ? -3.183 -1.463 -11.422 1.00 98.56 183 SER A CA 1
ATOM 1412 C C . SER A 1 183 ? -2.534 -1.705 -12.788 1.00 98.56 183 SER A C 1
ATOM 1414 O O . SER A 1 183 ? -1.326 -1.534 -12.933 1.00 98.56 183 SER A O 1
ATOM 1416 N N . PRO A 1 184 ? -3.315 -2.032 -13.836 1.00 98.62 184 PRO A N 1
ATOM 1417 C CA . PRO A 1 184 ? -2.777 -2.173 -15.190 1.00 98.62 184 PRO A CA 1
ATOM 1418 C C . PRO A 1 184 ? -2.054 -0.926 -15.714 1.00 98.62 184 PRO A C 1
ATOM 1420 O O . PRO A 1 184 ? -1.121 -1.054 -16.499 1.00 98.62 184 PRO A O 1
ATOM 1423 N N . ALA A 1 185 ? -2.469 0.272 -15.289 1.00 98.44 185 ALA A N 1
ATOM 1424 C CA . ALA A 1 185 ? -1.812 1.513 -15.689 1.00 98.44 185 ALA A CA 1
ATOM 1425 C C . ALA A 1 185 ? -0.403 1.603 -15.079 1.00 98.44 185 ALA A C 1
ATOM 1427 O O . ALA A 1 185 ? 0.575 1.791 -15.801 1.00 98.44 185 ALA A O 1
ATOM 1428 N N . ALA A 1 186 ? -0.284 1.360 -13.771 1.00 98.62 186 ALA A N 1
ATOM 1429 C CA . ALA A 1 186 ? 1.007 1.307 -13.094 1.00 98.62 186 ALA A CA 1
ATOM 1430 C C . ALA A 1 186 ? 1.865 0.112 -13.566 1.00 98.62 186 ALA A C 1
ATOM 1432 O O . ALA A 1 186 ? 3.070 0.256 -13.762 1.00 98.62 186 ALA A O 1
ATOM 1433 N N . GLU A 1 187 ? 1.266 -1.056 -13.815 1.00 98.69 187 GLU A N 1
ATOM 1434 C CA . GLU A 1 187 ? 1.948 -2.226 -14.385 1.00 98.69 187 GLU A CA 1
ATOM 1435 C C . GLU A 1 187 ? 2.546 -1.896 -15.756 1.00 98.69 187 GLU A C 1
ATOM 1437 O O . GLU A 1 187 ? 3.697 -2.237 -16.012 1.00 98.69 187 GLU A O 1
ATOM 1442 N N . SER A 1 188 ? 1.810 -1.176 -16.609 1.00 98.44 188 SER A N 1
ATOM 1443 C CA . SER A 1 188 ? 2.315 -0.725 -17.906 1.00 98.44 188 SER A CA 1
ATOM 1444 C C . SER A 1 188 ? 3.561 0.148 -17.746 1.00 98.44 188 SER A C 1
ATOM 1446 O O . SER A 1 188 ? 4.568 -0.108 -18.405 1.00 98.44 188 SER A O 1
ATOM 1448 N N . SER A 1 189 ? 3.554 1.132 -16.842 1.00 98.44 189 SER A N 1
ATOM 1449 C CA . SER A 1 189 ? 4.748 1.949 -16.574 1.00 98.44 189 SER A CA 1
ATOM 1450 C C . SER A 1 189 ? 5.912 1.112 -16.032 1.00 98.44 189 SER A C 1
ATOM 1452 O O . SER A 1 189 ? 7.054 1.301 -16.443 1.00 98.44 189 SER A O 1
ATOM 1454 N N . PHE A 1 190 ? 5.639 0.136 -15.161 1.00 98.56 190 PHE A N 1
ATOM 1455 C CA . PHE A 1 190 ? 6.658 -0.787 -14.655 1.00 98.56 190 PHE A CA 1
ATOM 1456 C C . PHE A 1 190 ? 7.268 -1.642 -15.778 1.00 98.56 190 PHE A C 1
ATOM 1458 O O . PHE A 1 190 ? 8.487 -1.720 -15.892 1.00 98.56 190 PHE A O 1
ATOM 1465 N N . ALA A 1 191 ? 6.446 -2.226 -16.652 1.00 98.38 191 ALA A N 1
ATOM 1466 C CA . ALA A 1 191 ? 6.898 -3.074 -17.756 1.00 98.38 191 ALA A CA 1
ATOM 1467 C C . ALA A 1 191 ? 7.774 -2.326 -18.779 1.00 98.38 191 ALA A C 1
ATOM 1469 O O . ALA A 1 191 ? 8.628 -2.938 -19.410 1.00 98.38 191 ALA A O 1
ATOM 1470 N N . HIS A 1 192 ? 7.616 -1.005 -18.909 1.00 98.00 192 HIS A N 1
ATOM 1471 C CA . HIS A 1 192 ? 8.424 -0.167 -19.805 1.00 98.00 192 HIS A CA 1
ATOM 1472 C C . HIS A 1 192 ? 9.543 0.604 -19.083 1.00 98.00 192 HIS A C 1
ATOM 1474 O O . HIS A 1 192 ? 10.330 1.299 -19.727 1.00 98.00 192 HIS A O 1
ATOM 1480 N N . GLY A 1 193 ? 9.645 0.494 -17.755 1.00 97.38 193 GLY A N 1
ATOM 1481 C CA . GLY A 1 193 ? 10.648 1.194 -16.959 1.00 97.38 193 GLY A CA 1
ATOM 1482 C C . GLY A 1 193 ? 12.055 0.724 -17.310 1.00 97.38 193 GLY A C 1
ATOM 1483 O O . GLY A 1 193 ? 12.460 -0.371 -16.925 1.00 97.38 193 GLY A O 1
ATOM 1484 N N . SER A 1 194 ? 12.808 1.541 -18.043 1.00 96.62 194 SER A N 1
ATOM 1485 C CA . SER A 1 194 ? 14.180 1.249 -18.467 1.00 96.62 194 SER A CA 1
ATOM 1486 C C . SER A 1 194 ? 15.079 2.457 -18.252 1.00 96.62 194 SER A C 1
ATOM 1488 O O . SER A 1 194 ? 14.713 3.584 -18.579 1.00 96.62 194 SER A O 1
ATOM 1490 N N . SER A 1 195 ? 16.279 2.225 -17.728 1.00 96.12 195 SER A N 1
ATOM 1491 C CA . SER A 1 195 ? 17.294 3.258 -17.521 1.00 96.12 195 SER A CA 1
ATOM 1492 C C . SER A 1 195 ? 17.948 3.722 -18.823 1.00 96.12 195 SER A C 1
ATOM 1494 O O . SER A 1 195 ? 18.529 4.803 -18.845 1.00 96.12 195 SER A O 1
ATOM 1496 N N . GLY A 1 196 ? 17.817 2.951 -19.908 1.00 94.69 196 GLY A N 1
ATOM 1497 C CA . GLY A 1 196 ? 18.266 3.339 -21.248 1.00 94.69 196 GLY A CA 1
ATOM 1498 C C . GLY A 1 196 ? 17.255 4.186 -22.028 1.00 94.69 196 GLY A C 1
ATOM 1499 O O . GLY A 1 196 ? 17.592 4.704 -23.091 1.00 94.69 196 GLY A O 1
ATOM 1500 N N . ALA A 1 197 ? 16.023 4.335 -21.531 1.00 93.12 197 ALA A N 1
ATOM 1501 C CA . ALA A 1 197 ? 14.985 5.087 -22.225 1.00 93.12 197 ALA A CA 1
ATOM 1502 C C . ALA A 1 197 ? 15.179 6.612 -22.059 1.00 93.12 197 ALA A C 1
ATOM 1504 O O . ALA A 1 197 ? 15.395 7.080 -20.933 1.00 93.12 197 ALA A O 1
ATOM 1505 N N . PRO A 1 198 ? 15.026 7.422 -23.129 1.00 93.31 198 PRO A N 1
ATOM 1506 C CA . PRO A 1 198 ? 15.110 8.885 -23.039 1.00 93.31 198 PRO A CA 1
ATOM 1507 C C . PRO A 1 198 ? 14.100 9.505 -22.061 1.00 93.31 198 PRO A C 1
ATOM 1509 O O . PRO A 1 198 ? 14.365 10.538 -21.457 1.00 93.31 198 PRO A O 1
ATOM 1512 N N . ASN A 1 199 ? 12.951 8.854 -21.879 1.00 96.25 199 ASN A N 1
ATOM 1513 C CA . ASN A 1 199 ? 11.868 9.246 -20.976 1.00 96.25 199 ASN A CA 1
ATOM 1514 C C . ASN A 1 199 ? 11.850 8.428 -19.667 1.00 96.25 199 ASN A C 1
ATOM 1516 O O . ASN A 1 199 ? 10.819 8.351 -19.005 1.00 96.25 199 ASN A O 1
ATOM 1520 N N . SER A 1 200 ? 12.976 7.824 -19.281 1.00 97.00 200 SER A N 1
ATOM 1521 C CA . SER A 1 200 ? 13.124 6.981 -18.081 1.00 97.00 200 SER A CA 1
ATOM 1522 C C . SER A 1 200 ? 12.564 7.604 -16.795 1.00 97.00 200 SER A C 1
ATOM 1524 O O . SER A 1 200 ? 11.845 6.940 -16.050 1.00 97.00 200 SER A O 1
ATOM 1526 N N . VAL A 1 201 ? 12.863 8.882 -16.537 1.00 98.06 201 VAL A N 1
ATOM 1527 C CA . VAL A 1 201 ? 12.353 9.608 -15.360 1.00 98.06 201 VAL A CA 1
ATOM 1528 C C . VAL A 1 201 ? 10.840 9.811 -15.444 1.00 98.06 201 VAL A C 1
ATOM 1530 O O . VAL A 1 201 ? 10.152 9.579 -14.457 1.00 98.06 201 VAL A O 1
ATOM 1533 N N . ALA A 1 202 ? 10.308 10.152 -16.621 1.00 98.50 202 ALA A N 1
ATOM 1534 C CA . ALA A 1 202 ? 8.867 10.312 -16.812 1.00 98.50 202 ALA A CA 1
ATOM 1535 C C . ALA A 1 202 ? 8.111 8.993 -16.575 1.00 98.50 202 ALA A C 1
ATOM 1537 O O . ALA A 1 202 ? 7.105 8.988 -15.878 1.00 98.50 202 ALA A O 1
ATOM 1538 N N . ILE A 1 203 ? 8.643 7.858 -17.047 1.00 98.56 203 ILE A N 1
ATOM 1539 C CA . ILE A 1 203 ? 8.048 6.533 -16.791 1.00 98.56 203 ILE A CA 1
ATOM 1540 C C . ILE A 1 203 ? 8.024 6.214 -15.288 1.00 98.56 203 ILE A C 1
ATOM 1542 O O . ILE A 1 203 ? 7.037 5.676 -14.782 1.00 98.56 203 ILE A O 1
ATOM 1546 N N . PHE A 1 204 ? 9.095 6.552 -14.562 1.00 98.69 204 PHE A N 1
ATOM 1547 C CA . PHE A 1 204 ? 9.128 6.409 -13.107 1.00 98.69 204 PHE A CA 1
ATOM 1548 C C . PHE A 1 204 ? 8.081 7.301 -12.424 1.00 98.69 204 PHE A C 1
ATOM 1550 O O . PHE A 1 204 ? 7.351 6.832 -11.552 1.00 98.69 204 PHE A O 1
ATOM 1557 N N . GLU A 1 205 ? 7.965 8.567 -12.824 1.00 98.69 205 GLU A N 1
ATOM 1558 C CA . GLU A 1 205 ? 6.943 9.468 -12.288 1.00 98.69 205 GLU A CA 1
ATOM 1559 C C . GLU A 1 205 ? 5.524 8.964 -12.563 1.00 98.69 205 GLU A C 1
ATOM 1561 O O . GLU A 1 205 ? 4.691 8.975 -11.656 1.00 98.69 205 GLU A O 1
ATOM 1566 N N . ASP A 1 206 ? 5.256 8.484 -13.777 1.00 98.69 206 ASP A N 1
ATOM 1567 C CA . ASP A 1 206 ? 3.961 7.930 -14.166 1.00 98.69 206 ASP A CA 1
ATOM 1568 C C . ASP A 1 206 ? 3.628 6.685 -13.342 1.00 98.69 206 ASP A C 1
ATOM 1570 O O . ASP A 1 206 ? 2.516 6.563 -12.831 1.00 98.69 206 ASP A O 1
ATOM 1574 N N . PHE A 1 207 ? 4.604 5.795 -13.126 1.00 98.81 207 PHE A N 1
ATOM 1575 C CA . PHE A 1 207 ? 4.446 4.657 -12.221 1.00 98.81 207 PHE A CA 1
ATOM 1576 C C . PHE A 1 207 ? 4.020 5.104 -10.814 1.00 98.81 207 PHE A C 1
ATOM 1578 O O . PHE A 1 207 ? 3.052 4.576 -10.265 1.00 98.81 207 PHE A O 1
ATOM 1585 N N . ILE A 1 208 ? 4.713 6.090 -10.236 1.00 98.75 208 ILE A N 1
ATOM 1586 C CA . ILE A 1 208 ? 4.417 6.599 -8.890 1.00 98.75 208 ILE A CA 1
ATOM 1587 C C . ILE A 1 208 ? 3.026 7.238 -8.829 1.00 98.75 208 ILE A C 1
ATOM 1589 O O . ILE A 1 208 ? 2.286 6.985 -7.880 1.00 98.75 208 ILE A O 1
ATOM 1593 N N . ARG A 1 209 ? 2.646 8.031 -9.837 1.00 98.69 209 ARG A N 1
ATOM 1594 C CA . ARG A 1 209 ? 1.336 8.702 -9.900 1.00 98.69 209 ARG A CA 1
ATOM 1595 C C . ARG A 1 209 ? 0.185 7.710 -10.029 1.00 98.69 209 ARG A C 1
ATOM 1597 O O . ARG A 1 209 ? -0.814 7.861 -9.333 1.00 98.69 209 ARG A O 1
ATOM 1604 N N . GLU A 1 210 ? 0.308 6.700 -10.889 1.00 98.69 210 GLU A N 1
ATOM 1605 C CA . GLU A 1 210 ? -0.729 5.670 -11.020 1.00 98.69 210 GLU A CA 1
ATOM 1606 C C . GLU A 1 210 ? -0.829 4.821 -9.752 1.00 98.69 210 GLU A C 1
ATOM 1608 O O . GLU A 1 210 ? -1.923 4.605 -9.230 1.00 98.69 210 GLU A O 1
ATOM 1613 N N . ARG A 1 211 ? 0.312 4.432 -9.175 1.00 98.56 211 ARG A N 1
ATOM 1614 C CA . ARG A 1 211 ? 0.322 3.648 -7.939 1.00 98.56 211 ARG A CA 1
ATOM 1615 C C . ARG A 1 211 ? -0.224 4.414 -6.737 1.00 98.56 211 ARG A C 1
ATOM 1617 O O . ARG A 1 211 ? -0.829 3.813 -5.853 1.00 98.56 211 ARG A O 1
ATOM 1624 N N . GLU A 1 212 ? -0.057 5.733 -6.693 1.00 98.50 212 GLU A N 1
ATOM 1625 C CA . GLU A 1 212 ? -0.681 6.556 -5.656 1.00 98.50 212 GLU A CA 1
ATOM 1626 C C . GLU A 1 212 ? -2.208 6.476 -5.708 1.00 98.50 212 GLU A C 1
ATOM 1628 O O . GLU A 1 212 ? -2.841 6.314 -4.666 1.00 98.50 212 GLU A O 1
ATOM 1633 N N . LYS A 1 213 ? -2.806 6.522 -6.906 1.00 98.25 213 LYS A N 1
ATOM 1634 C CA . LYS A 1 213 ? -4.258 6.360 -7.073 1.00 98.25 213 LYS A CA 1
ATOM 1635 C C . LYS A 1 213 ? -4.719 5.002 -6.548 1.00 98.25 213 LYS A C 1
ATOM 1637 O O . LYS A 1 213 ? -5.729 4.934 -5.850 1.00 98.25 213 LYS A O 1
ATOM 1642 N N . ASP A 1 214 ? -3.959 3.945 -6.833 1.00 98.31 214 ASP A N 1
ATOM 1643 C CA . ASP A 1 214 ? -4.259 2.582 -6.382 1.00 98.31 214 ASP A CA 1
ATOM 1644 C C . ASP A 1 214 ? -4.227 2.465 -4.853 1.00 98.31 214 ASP A C 1
ATOM 1646 O O . ASP A 1 214 ? -5.146 1.915 -4.238 1.00 98.31 214 ASP A O 1
ATOM 1650 N N . VAL A 1 215 ? -3.194 3.033 -4.226 1.00 98.44 215 VAL A N 1
ATOM 1651 C CA . VAL A 1 215 ? -3.048 3.067 -2.766 1.00 98.44 215 VAL A CA 1
ATOM 1652 C C . VAL A 1 215 ? -4.158 3.901 -2.127 1.00 98.44 215 VAL A C 1
ATOM 1654 O O . VAL A 1 215 ? -4.808 3.427 -1.197 1.00 98.44 215 VAL A O 1
ATOM 1657 N N . LEU A 1 216 ? -4.436 5.103 -2.639 1.00 98.06 216 LEU A N 1
ATOM 1658 C CA . LEU A 1 216 ? -5.504 5.970 -2.131 1.00 98.06 216 LEU A CA 1
ATOM 1659 C C . LEU A 1 216 ? -6.883 5.315 -2.254 1.00 98.06 216 LEU A C 1
ATOM 1661 O O . LEU A 1 216 ? -7.693 5.424 -1.333 1.00 98.06 216 LEU A O 1
ATOM 1665 N N . ALA A 1 217 ? -7.148 4.599 -3.348 1.00 97.44 217 ALA A N 1
ATOM 1666 C CA . ALA A 1 217 ? -8.391 3.858 -3.525 1.00 97.44 217 ALA A CA 1
ATOM 1667 C C . ALA A 1 217 ? -8.540 2.736 -2.486 1.00 97.44 217 ALA A C 1
ATOM 1669 O O . ALA A 1 217 ? -9.627 2.540 -1.942 1.00 97.44 217 ALA A O 1
ATOM 1670 N N . GLU A 1 218 ? -7.465 2.009 -2.174 1.00 97.94 218 GLU A N 1
ATOM 1671 C CA . GLU A 1 218 ? -7.504 0.970 -1.141 1.00 97.94 218 GLU A CA 1
ATOM 1672 C C . GLU A 1 218 ? -7.665 1.562 0.266 1.00 97.94 218 GLU A C 1
ATOM 1674 O O . GLU A 1 218 ? -8.454 1.050 1.063 1.00 97.94 218 GLU A O 1
ATOM 1679 N N . ILE A 1 219 ? -7.002 2.685 0.555 1.00 98.00 219 ILE A N 1
ATOM 1680 C CA . ILE A 1 219 ? -7.195 3.440 1.800 1.00 98.00 219 ILE A CA 1
ATOM 1681 C C . ILE A 1 219 ? -8.654 3.878 1.929 1.00 98.00 219 ILE A C 1
ATOM 1683 O O . ILE A 1 219 ? -9.270 3.635 2.965 1.00 98.00 219 ILE A O 1
ATOM 1687 N N . ALA A 1 220 ? -9.241 4.459 0.881 1.00 97.50 220 ALA A N 1
ATOM 1688 C CA . ALA A 1 220 ? -10.632 4.904 0.895 1.00 97.50 220 ALA A CA 1
ATOM 1689 C C . ALA A 1 220 ? -11.600 3.762 1.249 1.00 97.50 220 ALA A C 1
ATOM 1691 O O . ALA A 1 220 ? -12.496 3.956 2.069 1.00 97.50 220 ALA A O 1
ATOM 1692 N N . LYS A 1 221 ? -11.377 2.545 0.731 1.00 96.81 221 LYS A N 1
ATOM 1693 C CA . LYS A 1 221 ? -12.173 1.366 1.121 1.00 96.81 221 LYS A CA 1
ATOM 1694 C C . LYS A 1 221 ? -12.047 1.061 2.612 1.00 96.81 221 LYS A C 1
ATOM 1696 O O . LYS A 1 221 ? -13.062 0.830 3.263 1.00 96.81 221 LYS A O 1
ATOM 1701 N N . LYS A 1 222 ? -10.829 1.079 3.169 1.00 96.19 222 LYS A N 1
ATOM 1702 C CA . LYS A 1 222 ? -10.607 0.834 4.607 1.00 96.19 222 LYS A CA 1
ATOM 1703 C C . LYS A 1 222 ? -11.217 1.906 5.500 1.00 96.19 222 LYS A C 1
ATOM 1705 O O . LYS A 1 222 ? -11.582 1.603 6.633 1.00 96.19 222 LYS A O 1
ATOM 1710 N N . LEU A 1 223 ? -11.318 3.134 5.001 1.00 96.88 223 LEU A N 1
ATOM 1711 C CA . LEU A 1 223 ? -11.895 4.248 5.739 1.00 96.88 223 LEU A CA 1
ATOM 1712 C C . LEU A 1 223 ? -13.415 4.347 5.574 1.00 96.88 223 LEU A C 1
ATOM 1714 O O . LEU A 1 223 ? -14.023 4.960 6.427 1.00 96.88 223 LEU A O 1
ATOM 1718 N N . SER A 1 224 ? -14.039 3.702 4.582 1.00 93.38 224 SER A N 1
ATOM 1719 C CA . SER A 1 224 ? -15.492 3.787 4.302 1.00 93.38 224 SER A CA 1
ATOM 1720 C C . SER A 1 224 ? -16.442 3.099 5.301 1.00 93.38 224 SER A C 1
ATOM 1722 O O . SER A 1 224 ? -17.651 3.040 5.070 1.00 93.38 224 SER A O 1
ATOM 1724 N N . CYS A 1 225 ? -15.912 2.591 6.414 1.00 85.44 225 CYS A N 1
ATOM 1725 C CA . CYS A 1 225 ? -16.710 2.359 7.616 1.00 85.44 225 CYS A CA 1
ATOM 1726 C C . CYS A 1 225 ? -17.313 3.690 8.120 1.00 85.44 225 CYS A C 1
ATOM 1728 O O . CYS A 1 225 ? -18.125 3.681 9.068 1.00 85.44 225 CYS A O 1
#

Organism: Thermus scotoductus (NCBI:txid37636)

pLDDT: mean 95.88, std 3.63, range [77.25, 98.81]

Radius of gyration: 19.69 Å; chains: 1; bounding box: 48×39×50 Å

Secondary structure (DSSP, 8-state):
-HHHHHHHHHHHHHH--TTHHHHHHHHHHHHHHTTTTSS-HHHHHHHHHHHHHHHHTTSS---TT--SSPPTT--GGG---TTSHHHHHHHHHHHHHT---TTT-PPP-SSEEEEESS---TTSTTTT-TTTTSGGGEEEEEHHHHHHHTT--HHHHIIIIIHHHHHHHT--HHHHHHTTT--HHHHHHHHH--TTSTTHHHHHHHHHHHHHHHHHHHHHHHH--

Sequence (225 aa):
MIVPLAALIHVERRSGAPGARDKVDCWYWHSVFYERYEKSVDTTAMADFRAVTSWILGRGGKPSWLPGSVPPGMDFKTVVDRKSALYSGVLNLIALAGARNLVYGSPRGSSLQIDHLFPKGRSKPWATHPWMESVLNATLLDESTNKAKGKKDPSDFYHADVLPGHGKTGASVRATFGSHLISPAAESSFAHGSSGAPNSVAIFEDFIREREKDVLAEIAKKLSC